Protein AF-M2SDD2-F1 (afdb_monomer)

Mean predicted aligned error: 7.23 Å

pLDDT: mean 82.19, std 11.72, range [48.84, 96.56]

Nearest PDB structures (foldseek):
  5mq6-assembly1_A  TM=9.036E-01  e=8.868E-09  Thermothelomyces thermophilus
  3glx-assembly1_A-2  TM=2.605E-01  e=5.715E+00  Corynebacterium diphtheriae

Solvent-accessible surface area (backbone atoms only — not comparable to full-atom values): 11828 Å² total; per-residue (Å²): 138,86,84,84,46,86,93,67,53,72,78,48,75,58,99,49,32,43,29,42,90,93,40,80,43,81,50,95,73,87,83,87,85,84,79,76,93,69,70,72,58,57,79,60,32,77,42,61,81,70,73,45,91,51,65,29,60,96,70,45,37,52,53,70,47,45,72,48,58,72,56,40,43,50,40,33,58,62,29,64,65,49,71,49,89,48,82,31,52,44,55,54,62,95,56,57,67,63,52,52,51,54,51,52,51,49,54,49,50,53,50,55,60,53,52,74,74,45,97,47,76,89,72,62,73,52,60,38,51,64,67,62,27,48,53,50,29,52,58,36,43,77,30,28,69,67,58,56,64,50,66,77,51,74,76,32,75,91,27,56,63,43,55,61,61,71,52,75,53,93,47,65,64,62,37,49,49,57,38,40,27,38,47,2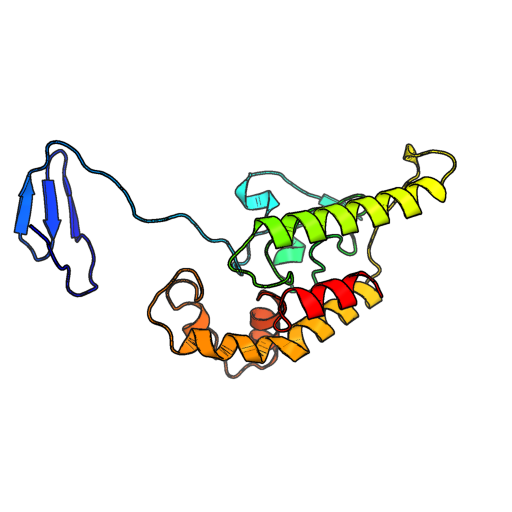2,51,62,30,53,72,50,43,57,50,65,78,71,110

Sequence (197 aa):
MLVDTDDKGIERCTSRRVVAKAVEYELNVLILATGFLVVMGENVAPAELFSIPVAGRSGRHLKDKYRYPAWHRYATNGLPKLLYPGLGDGPGSLNLTVVFDLESRHITNVLKETVGRVSDPTQLVIERTKEAENAWVEQVESRTVWYSVLLACTLTYFNHEGAALVHVSSDLEKRRQAMRRILHGGGIAVYDRAIRE

Structure (mmCIF, N/CA/C/O backbone):
data_AF-M2SDD2-F1
#
_entry.id   AF-M2SDD2-F1
#
loop_
_atom_site.group_PDB
_atom_site.id
_atom_site.type_symbol
_atom_site.label_atom_id
_atom_site.label_alt_id
_atom_site.label_comp_id
_atom_site.label_asym_id
_atom_site.label_entity_id
_atom_site.label_seq_id
_atom_site.pdbx_PDB_ins_code
_atom_site.Cartn_x
_atom_site.Cartn_y
_atom_site.Cartn_z
_atom_site.occupancy
_atom_site.B_iso_or_equiv
_atom_site.auth_seq_id
_atom_site.auth_comp_id
_atom_site.auth_asym_id
_atom_site.auth_atom_id
_atom_site.pdbx_PDB_model_num
ATOM 1 N N . MET A 1 1 ? 11.220 -11.061 -31.335 1.00 82.94 1 MET A N 1
ATOM 2 C CA . MET A 1 1 ? 12.393 -10.190 -31.113 1.00 82.94 1 MET A CA 1
ATOM 3 C C . MET A 1 1 ? 12.279 -9.617 -29.714 1.00 82.94 1 MET A C 1
ATOM 5 O O . MET A 1 1 ? 11.198 -9.151 -29.380 1.00 82.94 1 MET A O 1
ATOM 9 N N . LEU A 1 2 ? 13.337 -9.697 -28.910 1.00 93.69 2 LEU A N 1
ATOM 10 C CA . LEU A 1 2 ? 13.433 -9.030 -27.610 1.00 93.69 2 LEU A CA 1
ATOM 11 C C . LEU A 1 2 ? 14.386 -7.842 -27.769 1.00 93.69 2 LEU A C 1
ATOM 13 O O . LEU A 1 2 ? 15.439 -8.003 -28.384 1.00 93.69 2 LEU A O 1
ATOM 17 N N . VAL A 1 3 ? 14.009 -6.678 -27.245 1.00 94.00 3 VAL A N 1
ATOM 18 C CA . VAL A 1 3 ? 14.861 -5.483 -27.215 1.00 94.00 3 VAL A CA 1
ATOM 19 C C . VAL A 1 3 ? 15.208 -5.212 -25.757 1.00 94.00 3 VAL A C 1
ATOM 21 O O . VAL A 1 3 ? 14.357 -4.754 -25.001 1.00 94.00 3 VAL A O 1
ATOM 24 N N . ASP A 1 4 ? 16.435 -5.541 -25.367 1.00 94.81 4 ASP A N 1
ATOM 25 C CA . ASP A 1 4 ? 16.985 -5.169 -24.063 1.00 94.81 4 ASP A CA 1
ATOM 26 C C . ASP A 1 4 ? 17.369 -3.679 -24.071 1.00 94.81 4 ASP A C 1
ATOM 28 O O . ASP A 1 4 ? 17.946 -3.190 -25.047 1.00 94.81 4 ASP A O 1
ATOM 32 N N . THR A 1 5 ? 17.022 -2.954 -23.007 1.00 94.88 5 THR A N 1
ATOM 33 C CA . THR A 1 5 ? 17.267 -1.512 -22.852 1.00 94.88 5 THR A CA 1
ATOM 34 C C . THR A 1 5 ? 18.445 -1.183 -21.930 1.00 94.88 5 THR A C 1
ATOM 36 O O . THR A 1 5 ? 18.629 -0.012 -21.606 1.00 94.88 5 THR A O 1
ATOM 39 N N . ASP A 1 6 ? 19.223 -2.178 -21.489 1.00 92.12 6 ASP A N 1
ATOM 40 C CA . ASP A 1 6 ? 20.351 -2.017 -20.554 1.00 92.12 6 ASP A CA 1
ATOM 41 C C . ASP A 1 6 ? 19.940 -1.214 -19.294 1.00 92.12 6 ASP A C 1
ATOM 43 O O . ASP A 1 6 ? 20.603 -0.247 -18.915 1.00 92.12 6 ASP A O 1
ATOM 47 N N . ASP A 1 7 ? 18.777 -1.542 -18.714 1.00 87.25 7 ASP A N 1
ATOM 48 C CA . ASP A 1 7 ? 18.151 -0.872 -17.555 1.00 87.25 7 ASP A CA 1
ATOM 49 C C . ASP A 1 7 ? 17.775 0.618 -17.732 1.00 87.25 7 ASP A C 1
ATOM 51 O O . ASP A 1 7 ? 17.310 1.261 -16.790 1.00 87.25 7 ASP A O 1
ATOM 55 N N . LYS A 1 8 ? 17.919 1.194 -18.934 1.00 91.06 8 LYS A N 1
ATOM 56 C CA . LYS A 1 8 ? 17.592 2.612 -19.203 1.00 91.06 8 LYS A CA 1
ATOM 57 C C . LYS A 1 8 ? 16.143 2.856 -19.620 1.00 91.06 8 LYS A C 1
ATOM 59 O O . LYS A 1 8 ? 15.695 4.001 -19.616 1.00 91.06 8 LYS A O 1
ATOM 64 N N . GLY A 1 9 ? 15.420 1.802 -19.991 1.00 93.00 9 GLY A N 1
ATOM 65 C CA . GLY A 1 9 ? 14.062 1.896 -20.516 1.00 93.00 9 GLY A CA 1
ATOM 66 C C . GLY A 1 9 ? 13.981 2.536 -21.908 1.00 93.00 9 GLY A C 1
ATOM 67 O O . GLY A 1 9 ? 14.957 2.614 -22.655 1.00 93.00 9 GLY A O 1
ATOM 68 N N . ILE A 1 10 ? 12.770 2.958 -22.276 1.00 95.31 10 ILE A N 1
ATOM 69 C CA . ILE A 1 10 ? 12.473 3.624 -23.551 1.00 95.31 10 ILE A CA 1
ATOM 70 C C . ILE A 1 10 ? 12.900 5.095 -23.477 1.00 95.31 10 ILE A C 1
ATOM 72 O O . ILE A 1 10 ? 12.556 5.792 -22.529 1.00 95.31 10 ILE A O 1
ATOM 76 N N . GLU A 1 11 ? 13.578 5.592 -24.514 1.00 95.69 11 GLU A N 1
ATOM 77 C CA . GLU A 1 11 ? 14.034 6.988 -24.582 1.00 95.69 11 GLU A CA 1
ATOM 78 C C . GLU A 1 11 ? 12.895 7.948 -24.940 1.00 95.69 11 GLU A C 1
ATOM 80 O O . GLU A 1 11 ? 12.758 9.022 -24.357 1.00 95.69 11 GLU A O 1
ATOM 85 N N . ARG A 1 12 ? 12.090 7.581 -25.945 1.00 95.00 12 ARG A N 1
ATOM 86 C CA . ARG A 1 12 ? 10.915 8.346 -26.378 1.00 95.00 12 ARG A CA 1
ATOM 87 C C . ARG A 1 12 ? 9.951 7.490 -27.185 1.00 95.00 12 ARG A C 1
ATOM 89 O O . ARG A 1 12 ? 10.344 6.527 -27.846 1.00 95.00 12 ARG A O 1
ATOM 96 N N . CYS A 1 13 ? 8.704 7.939 -27.215 1.00 95.12 13 CYS A N 1
ATOM 97 C CA . CYS A 1 13 ? 7.695 7.471 -28.152 1.00 95.12 13 CYS A CA 1
ATOM 98 C C . CYS A 1 13 ? 7.369 8.592 -29.142 1.00 95.12 13 CYS A C 1
ATOM 100 O O . CYS A 1 13 ? 7.306 9.767 -28.784 1.00 95.12 13 CYS A O 1
ATOM 102 N N . THR A 1 14 ? 7.146 8.220 -30.393 1.00 90.25 14 THR A N 1
ATOM 103 C CA . THR A 1 14 ? 6.582 9.082 -31.436 1.00 90.25 14 THR A CA 1
ATOM 104 C C . THR A 1 14 ? 5.219 8.528 -31.850 1.00 90.25 14 THR A C 1
ATOM 106 O O . THR A 1 14 ? 4.774 7.506 -31.330 1.00 90.25 14 THR A O 1
ATOM 109 N N . SER A 1 15 ? 4.551 9.165 -32.812 1.00 91.12 15 SER A N 1
ATOM 110 C CA . SER A 1 15 ? 3.214 8.753 -33.258 1.00 91.12 15 SER A CA 1
ATOM 111 C C . SER A 1 15 ? 3.127 7.308 -33.768 1.00 91.12 15 SER A C 1
ATOM 113 O O . SER A 1 15 ? 2.044 6.731 -33.739 1.00 91.12 15 SER A O 1
ATOM 115 N N . ARG A 1 16 ? 4.234 6.722 -34.247 1.00 93.38 16 ARG A N 1
ATOM 116 C CA . ARG A 1 16 ? 4.273 5.342 -34.774 1.00 93.38 16 ARG A CA 1
ATOM 117 C C . ARG A 1 16 ? 5.491 4.532 -34.343 1.00 93.38 16 ARG A C 1
ATOM 119 O O . ARG A 1 16 ? 5.659 3.405 -34.801 1.00 93.38 16 ARG A O 1
ATOM 126 N N . ARG A 1 17 ? 6.377 5.104 -33.523 1.00 95.56 17 ARG A N 1
ATOM 127 C CA . ARG A 1 17 ? 7.663 4.476 -33.195 1.00 95.56 17 ARG A CA 1
ATOM 128 C C . ARG A 1 17 ? 8.010 4.586 -31.729 1.00 95.56 17 ARG A C 1
ATOM 130 O O . ARG A 1 17 ? 7.703 5.591 -31.094 1.00 95.56 17 ARG A O 1
ATOM 137 N N . VAL A 1 18 ? 8.727 3.588 -31.244 1.00 96.38 18 VAL A N 1
ATOM 138 C CA . VAL A 1 18 ? 9.416 3.599 -29.955 1.00 96.38 18 VAL A CA 1
ATOM 139 C C . VAL A 1 18 ? 10.912 3.676 -30.226 1.00 96.38 18 VAL A C 1
ATOM 141 O O . VAL A 1 18 ? 11.399 3.013 -31.140 1.00 96.38 18 VAL A O 1
ATOM 144 N N . VAL A 1 19 ? 11.635 4.490 -29.459 1.00 95.50 19 VAL A N 1
ATOM 145 C CA . VAL A 1 19 ? 13.092 4.609 -29.573 1.00 95.50 19 VAL A CA 1
ATOM 146 C C . VAL A 1 19 ? 13.749 4.035 -28.330 1.00 95.50 19 VAL A C 1
ATOM 148 O O . VAL A 1 19 ? 13.455 4.461 -27.213 1.00 95.50 19 VAL A O 1
ATOM 151 N N . ALA A 1 20 ? 14.635 3.068 -28.539 1.00 95.19 20 ALA A N 1
ATOM 152 C CA . ALA A 1 20 ? 15.430 2.448 -27.489 1.00 95.19 20 ALA A CA 1
ATOM 153 C C . ALA A 1 20 ? 16.838 2.172 -28.018 1.00 95.19 20 ALA A C 1
ATOM 155 O O . ALA A 1 20 ? 16.992 1.640 -29.120 1.00 95.19 20 ALA A O 1
ATOM 156 N N . LYS A 1 21 ? 17.861 2.540 -27.241 1.00 93.81 21 LYS A N 1
ATOM 157 C CA . LYS A 1 21 ? 19.280 2.433 -27.624 1.00 93.81 21 LYS A CA 1
ATOM 158 C C . LYS A 1 21 ? 19.570 3.136 -28.955 1.00 93.81 21 LYS A C 1
ATOM 160 O O . LYS A 1 21 ? 20.265 2.592 -29.808 1.00 93.81 21 LYS A O 1
ATOM 165 N N . ALA A 1 22 ? 18.992 4.323 -29.144 1.00 92.56 22 ALA A N 1
ATOM 166 C CA . ALA A 1 22 ? 19.030 5.103 -30.382 1.00 92.56 22 ALA A CA 1
ATOM 167 C C . ALA A 1 22 ? 18.498 4.388 -31.650 1.00 92.56 22 ALA A C 1
ATOM 169 O O . ALA A 1 22 ? 18.684 4.897 -32.756 1.00 92.56 22 ALA A O 1
ATOM 170 N N . VAL A 1 23 ? 17.811 3.245 -31.517 1.00 94.06 23 VAL A N 1
ATOM 171 C CA . VAL A 1 23 ? 17.165 2.523 -32.625 1.00 94.06 23 VAL A CA 1
ATOM 172 C C . VAL A 1 23 ? 15.667 2.803 -32.618 1.00 94.06 23 VAL A C 1
ATOM 174 O O . VAL A 1 23 ? 15.020 2.727 -31.572 1.00 94.06 23 VAL A O 1
ATOM 177 N N . GLU A 1 24 ? 15.108 3.118 -33.788 1.00 95.75 24 GLU A N 1
ATOM 178 C CA . GLU A 1 24 ? 13.671 3.336 -33.951 1.00 95.75 24 GLU A CA 1
ATOM 179 C C . GLU A 1 24 ? 12.954 2.042 -34.355 1.00 95.75 24 GLU A C 1
ATOM 181 O O . GLU A 1 24 ? 13.284 1.416 -35.362 1.00 95.75 24 GLU A O 1
ATOM 186 N N . TYR A 1 25 ? 11.929 1.676 -33.592 1.00 96.00 25 TYR A N 1
ATOM 187 C CA . TYR A 1 25 ? 11.074 0.522 -33.847 1.00 96.00 25 TYR A CA 1
ATOM 188 C C . TYR A 1 25 ? 9.689 1.008 -34.255 1.00 96.00 25 TYR A C 1
ATOM 190 O O . TYR A 1 25 ? 8.991 1.628 -33.453 1.00 96.00 25 TYR A O 1
ATOM 198 N N . GLU A 1 26 ? 9.287 0.744 -35.497 1.00 96.56 26 GLU A N 1
ATOM 199 C CA . GLU A 1 26 ? 7.940 1.053 -35.976 1.00 96.56 26 GLU A CA 1
ATOM 200 C C . GLU A 1 26 ? 6.940 -0.000 -35.498 1.00 96.56 26 GLU A C 1
ATOM 202 O O . GLU A 1 26 ? 7.183 -1.201 -35.612 1.00 96.56 26 GLU A O 1
ATOM 207 N N . LEU A 1 27 ? 5.821 0.459 -34.938 1.00 94.44 27 LEU A N 1
ATOM 208 C CA . LEU A 1 27 ? 4.805 -0.390 -34.328 1.00 94.44 27 LEU A CA 1
ATOM 209 C C . LEU A 1 27 ? 3.424 -0.016 -34.864 1.00 94.44 27 LEU A C 1
ATOM 211 O O . LEU A 1 27 ? 3.081 1.161 -34.977 1.00 94.44 27 LEU A O 1
ATOM 215 N N . ASN A 1 28 ? 2.593 -1.024 -35.129 1.00 95.44 28 ASN A N 1
ATOM 216 C CA . ASN A 1 28 ? 1.170 -0.807 -35.404 1.00 95.44 28 ASN A CA 1
ATOM 217 C C . ASN A 1 28 ? 0.334 -0.753 -34.119 1.00 95.44 28 ASN A C 1
ATOM 219 O O . ASN A 1 28 ? -0.720 -0.124 -34.102 1.00 95.44 28 ASN A O 1
ATOM 223 N N . VAL A 1 29 ? 0.800 -1.412 -33.055 1.00 94.50 29 VAL A N 1
ATOM 224 C CA . VAL A 1 29 ? 0.138 -1.481 -31.749 1.00 94.50 29 VAL A CA 1
ATOM 225 C C . VAL A 1 29 ? 1.199 -1.375 -30.659 1.00 94.50 29 VAL A C 1
ATOM 227 O O . VAL A 1 29 ? 2.223 -2.053 -30.726 1.00 94.50 29 VAL A O 1
ATOM 230 N N . LEU A 1 30 ? 0.937 -0.548 -29.647 1.00 93.31 30 LEU A N 1
ATOM 231 C CA . LEU A 1 30 ? 1.747 -0.444 -28.436 1.00 93.31 30 LEU A CA 1
ATOM 232 C C . LEU A 1 30 ? 0.915 -0.908 -27.239 1.00 93.31 30 LEU A C 1
ATOM 234 O O . LEU A 1 30 ? -0.142 -0.344 -26.962 1.00 93.31 30 LEU A O 1
ATOM 238 N N . ILE A 1 31 ? 1.401 -1.925 -26.529 1.00 94.81 31 ILE A N 1
ATOM 239 C CA . ILE A 1 31 ? 0.797 -2.411 -25.286 1.00 94.81 31 ILE A CA 1
ATOM 240 C C . ILE A 1 31 ? 1.648 -1.902 -24.124 1.00 94.81 31 ILE A C 1
ATOM 242 O O . ILE A 1 31 ? 2.833 -2.218 -24.036 1.00 94.81 31 ILE A O 1
ATOM 246 N N . LEU A 1 32 ? 1.042 -1.120 -23.230 1.00 94.31 32 LEU A N 1
ATOM 247 C CA . LEU A 1 32 ? 1.701 -0.624 -22.025 1.00 94.31 32 LEU A CA 1
ATOM 248 C C . LEU A 1 32 ? 1.472 -1.606 -20.874 1.00 94.31 32 LEU A C 1
ATOM 250 O O . LEU A 1 32 ? 0.419 -1.611 -20.245 1.00 94.31 32 LEU A O 1
ATOM 254 N N . ALA A 1 33 ? 2.478 -2.436 -20.608 1.00 95.00 33 ALA A N 1
ATOM 255 C CA . ALA A 1 33 ? 2.521 -3.349 -19.465 1.00 95.00 33 ALA A CA 1
ATOM 256 C C . ALA A 1 33 ? 3.464 -2.819 -18.365 1.00 95.00 33 ALA A C 1
ATOM 258 O O . ALA A 1 33 ? 4.234 -3.569 -17.776 1.00 95.00 33 ALA A O 1
ATOM 259 N N . THR A 1 34 ? 3.434 -1.505 -18.116 1.00 90.75 34 THR A N 1
ATOM 260 C CA . THR A 1 34 ? 4.391 -0.771 -17.262 1.00 90.75 34 THR A CA 1
ATOM 261 C C . THR A 1 34 ? 3.995 -0.713 -15.781 1.00 90.75 34 THR A C 1
ATOM 263 O O . THR A 1 34 ? 4.534 0.095 -15.031 1.00 90.75 34 THR A O 1
ATOM 266 N N . GLY A 1 35 ? 3.045 -1.544 -15.348 1.00 90.38 35 GLY A N 1
ATOM 267 C CA . GLY A 1 35 ? 2.587 -1.599 -13.958 1.00 90.38 35 GLY A CA 1
ATOM 268 C C . GLY A 1 35 ? 1.610 -0.485 -13.564 1.00 90.38 35 GLY A C 1
ATOM 269 O O . GLY A 1 35 ? 0.919 0.089 -14.406 1.00 90.38 35 GLY A O 1
ATOM 270 N N . PHE A 1 36 ? 1.532 -0.223 -12.257 1.00 85.44 36 PHE A N 1
ATOM 271 C CA . PHE A 1 36 ? 0.605 0.718 -11.623 1.00 85.44 36 PHE A CA 1
ATOM 272 C C . PHE A 1 36 ? 1.333 1.543 -10.562 1.00 85.44 36 PHE A C 1
ATOM 274 O O . PHE A 1 36 ? 2.376 1.131 -10.056 1.00 85.44 36 PHE A O 1
ATOM 281 N N . LEU A 1 37 ? 0.744 2.672 -10.168 1.00 78.38 37 LEU A N 1
ATOM 282 C CA . LEU A 1 37 ? 1.201 3.406 -8.994 1.00 78.38 37 LEU A CA 1
ATOM 283 C C . LEU A 1 37 ? 0.951 2.569 -7.729 1.00 78.38 37 LEU A C 1
ATOM 285 O O . LEU A 1 37 ? -0.190 2.215 -7.429 1.00 78.38 37 LEU A O 1
ATOM 289 N N . VAL A 1 38 ? 2.014 2.282 -6.977 1.00 70.69 38 VAL A N 1
ATOM 290 C CA . VAL A 1 38 ? 1.942 1.561 -5.702 1.00 70.69 38 VAL A CA 1
ATOM 291 C C . VAL A 1 38 ? 2.210 2.536 -4.563 1.00 70.69 38 VAL A C 1
ATOM 293 O O . VAL A 1 38 ? 3.330 2.982 -4.351 1.00 70.69 38 VAL A O 1
ATOM 296 N N . VAL A 1 39 ? 1.171 2.841 -3.791 1.00 62.31 39 VAL A N 1
ATOM 297 C CA . VAL A 1 39 ? 1.191 3.893 -2.755 1.00 62.31 39 VAL A CA 1
ATOM 298 C C . VAL A 1 39 ? 1.590 3.332 -1.382 1.00 62.31 39 VAL A C 1
ATOM 300 O O . VAL A 1 39 ? 1.187 3.825 -0.329 1.00 62.31 39 VAL A O 1
ATOM 303 N N . MET A 1 40 ? 2.359 2.243 -1.360 1.00 57.97 40 MET A N 1
ATOM 304 C CA . MET A 1 40 ? 2.739 1.562 -0.121 1.00 57.97 40 MET A CA 1
ATOM 305 C C . MET A 1 40 ? 3.866 2.295 0.602 1.00 57.97 40 MET A C 1
ATOM 307 O O . MET A 1 40 ? 4.986 1.832 0.561 1.00 57.97 40 MET A O 1
ATOM 311 N N . GLY A 1 41 ? 3.592 3.415 1.271 1.00 52.56 41 GLY A N 1
ATOM 312 C CA . GLY A 1 41 ? 4.584 4.112 2.107 1.00 52.56 41 GLY A CA 1
ATOM 313 C C . GLY A 1 41 ? 4.930 5.541 1.683 1.00 52.56 41 GLY A C 1
ATOM 314 O O . GLY A 1 41 ? 5.714 6.220 2.356 1.00 52.56 41 GLY A O 1
ATOM 315 N N . GLU A 1 42 ? 4.289 6.043 0.629 1.00 54.44 42 GLU A N 1
ATOM 316 C CA . GLU A 1 42 ? 4.325 7.463 0.277 1.00 54.44 42 GLU A CA 1
ATOM 317 C C . GLU A 1 42 ? 3.506 8.311 1.272 1.00 54.44 42 GLU A C 1
ATOM 319 O O . GLU A 1 42 ? 2.617 7.811 1.962 1.00 54.44 42 GLU A O 1
ATOM 324 N N . ASN A 1 43 ? 3.798 9.616 1.359 1.00 58.06 43 ASN A N 1
ATOM 325 C CA . ASN A 1 43 ? 3.090 10.594 2.210 1.00 58.06 43 ASN A CA 1
ATOM 326 C C . ASN A 1 43 ? 1.671 10.919 1.697 1.00 58.06 43 ASN A C 1
ATOM 328 O O . ASN A 1 43 ? 1.279 12.085 1.678 1.00 58.06 43 ASN A O 1
ATOM 332 N N . VAL A 1 44 ? 0.925 9.924 1.229 1.00 62.78 44 VAL A N 1
ATOM 333 C CA . VAL A 1 44 ? -0.373 10.126 0.589 1.00 62.78 44 VAL A CA 1
ATOM 334 C C . VAL A 1 44 ? -1.413 9.328 1.356 1.00 62.78 44 VAL A C 1
ATOM 336 O O . VAL A 1 44 ? -1.343 8.100 1.431 1.00 62.78 44 VAL A O 1
ATOM 339 N N . ALA A 1 45 ? -2.386 10.023 1.948 1.00 69.06 45 ALA A N 1
ATOM 340 C CA . ALA A 1 45 ? -3.529 9.340 2.533 1.00 69.06 45 ALA A CA 1
ATOM 341 C C . ALA A 1 45 ? -4.310 8.616 1.422 1.00 69.06 45 ALA A C 1
ATOM 343 O O . ALA A 1 45 ? -4.510 9.206 0.360 1.00 69.06 45 ALA A O 1
ATOM 344 N N . PRO A 1 46 ? -4.850 7.401 1.649 1.00 68.44 46 PRO A N 1
ATOM 345 C CA . PRO A 1 46 ? -5.647 6.690 0.647 1.00 68.44 46 PRO A CA 1
ATOM 346 C C . PRO A 1 46 ? -6.760 7.551 0.037 1.00 68.44 46 PRO A C 1
ATOM 348 O O . PRO A 1 46 ? -7.045 7.456 -1.150 1.00 68.44 46 PRO A O 1
ATOM 351 N N . ALA A 1 47 ? -7.352 8.444 0.833 1.00 72.44 47 ALA A N 1
ATOM 352 C CA . ALA A 1 47 ? -8.398 9.351 0.382 1.00 72.44 47 ALA A CA 1
ATOM 353 C C . ALA A 1 47 ? -7.911 10.406 -0.637 1.00 72.44 47 ALA A C 1
ATOM 355 O O . ALA A 1 47 ? -8.674 10.801 -1.515 1.00 72.44 47 ALA A O 1
ATOM 356 N N . GLU A 1 48 ? -6.643 10.826 -0.579 1.00 73.19 48 GLU A N 1
ATOM 357 C CA . GLU A 1 48 ? -6.062 11.774 -1.543 1.00 73.19 48 GLU A CA 1
ATOM 358 C C . GLU A 1 48 ? -5.929 11.168 -2.941 1.00 73.19 48 GLU A C 1
ATOM 360 O O . GLU A 1 48 ? -6.159 11.870 -3.923 1.00 73.19 48 GLU A O 1
ATOM 365 N N . LEU A 1 49 ? -5.661 9.861 -3.041 1.00 71.38 49 LEU A N 1
ATOM 366 C CA . L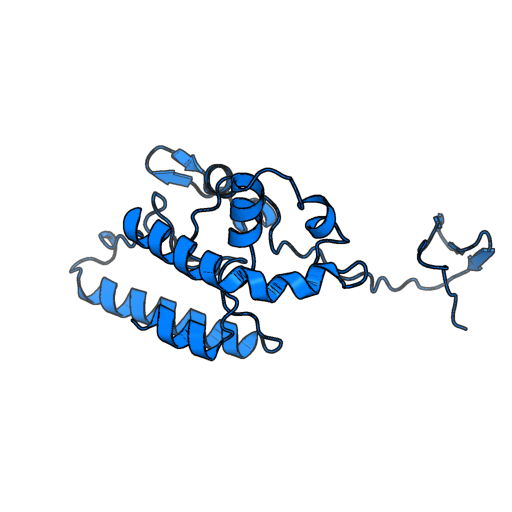EU A 1 49 ? -5.598 9.149 -4.325 1.00 71.38 49 LEU A CA 1
ATOM 367 C C . LEU A 1 49 ? -6.911 9.226 -5.104 1.00 71.38 49 LEU A C 1
ATOM 369 O O . LEU A 1 49 ? -6.915 9.213 -6.331 1.00 71.38 49 LEU A O 1
ATOM 373 N N . PHE A 1 50 ? -8.023 9.329 -4.380 1.00 75.50 50 PHE A N 1
ATOM 374 C CA . PHE A 1 50 ? -9.365 9.387 -4.948 1.00 75.50 50 PHE A CA 1
ATOM 375 C C . PHE A 1 50 ? -9.969 10.792 -4.895 1.00 75.50 50 PHE A C 1
ATOM 377 O O . PHE A 1 50 ? -11.147 10.957 -5.198 1.00 75.50 50 PHE A O 1
ATOM 384 N N . SER A 1 51 ? -9.186 11.811 -4.515 1.00 80.25 51 SER A N 1
ATOM 385 C CA . SER A 1 51 ? -9.679 13.183 -4.318 1.00 80.25 51 SER A CA 1
ATOM 386 C C . SER A 1 51 ? -10.862 13.271 -3.339 1.00 80.25 51 SER A C 1
ATOM 388 O O . SER A 1 51 ? -11.747 14.110 -3.489 1.00 80.25 51 SER A O 1
ATOM 390 N N . ILE A 1 52 ? -10.878 12.408 -2.318 1.00 84.19 52 ILE A N 1
ATOM 391 C CA . ILE A 1 52 ? -11.906 12.372 -1.275 1.00 84.19 52 ILE A CA 1
ATOM 392 C C . ILE A 1 52 ? -11.372 13.125 -0.047 1.00 84.19 52 ILE A C 1
ATOM 394 O O . ILE A 1 52 ? -10.489 12.624 0.653 1.00 84.19 52 ILE A O 1
ATOM 398 N N . PRO A 1 53 ? -11.874 14.330 0.269 1.00 82.94 53 PRO A N 1
ATOM 399 C CA . PRO A 1 53 ? -11.459 15.029 1.475 1.00 82.94 53 PRO A CA 1
ATOM 400 C C . PRO A 1 53 ? -12.041 14.328 2.706 1.00 82.94 53 PRO A C 1
ATOM 402 O O . PRO A 1 53 ? -13.252 14.274 2.897 1.00 82.94 53 PRO A O 1
ATOM 405 N N . VAL A 1 54 ? -11.166 13.828 3.577 1.00 86.12 54 VAL A N 1
ATOM 406 C CA . VAL A 1 54 ? -11.555 13.255 4.870 1.00 86.12 54 VAL A CA 1
ATOM 407 C C . VAL A 1 54 ? -11.099 14.196 5.977 1.00 86.12 54 VAL A C 1
ATOM 409 O O . VAL A 1 54 ? -9.910 14.509 6.080 1.00 86.12 54 VAL A O 1
ATOM 412 N N . ALA A 1 55 ? -12.045 14.659 6.791 1.00 88.94 55 ALA A N 1
ATOM 413 C CA . ALA A 1 55 ? -11.808 15.533 7.933 1.00 88.94 55 ALA A CA 1
ATOM 414 C C . ALA A 1 55 ? -12.351 14.890 9.212 1.00 88.94 55 ALA A C 1
ATOM 416 O O . ALA A 1 55 ? -13.441 14.323 9.223 1.00 88.94 55 ALA A O 1
ATOM 417 N N . GLY A 1 56 ? -11.562 14.968 10.278 1.00 88.81 56 GLY A N 1
ATOM 418 C CA . GLY A 1 56 ? -11.919 14.502 11.609 1.00 88.81 56 GLY A CA 1
ATOM 419 C C . GLY A 1 56 ? -12.343 15.639 12.535 1.00 88.81 56 GLY A C 1
ATOM 420 O O . GLY A 1 56 ? -12.836 16.688 12.112 1.00 88.81 56 GLY A O 1
ATOM 421 N N . ARG A 1 57 ? -12.115 15.443 13.837 1.00 89.31 57 ARG A N 1
ATOM 422 C CA . ARG A 1 57 ? -12.389 16.446 14.873 1.00 89.31 57 ARG A CA 1
ATOM 423 C C . ARG A 1 57 ? -11.622 17.741 14.602 1.00 89.31 57 ARG A C 1
ATOM 425 O O . ARG A 1 57 ? -10.472 17.725 14.159 1.00 89.31 57 ARG A O 1
ATOM 432 N N . SER A 1 58 ? -12.275 18.865 14.895 1.00 88.25 58 SER A N 1
ATOM 433 C CA . SER A 1 58 ? -11.708 20.214 14.757 1.00 88.25 58 SER A CA 1
ATOM 434 C C . SER A 1 58 ? -11.199 20.542 13.344 1.00 88.25 58 SER A C 1
ATOM 436 O O . SER A 1 58 ? -10.284 21.345 13.197 1.00 88.25 58 SER A O 1
ATOM 438 N N . GLY A 1 59 ? -11.752 19.898 12.307 1.00 85.12 59 GLY A N 1
ATOM 439 C CA . GLY A 1 59 ? -11.386 20.147 10.909 1.00 85.12 59 GLY A CA 1
ATOM 440 C C . GLY A 1 59 ? -10.020 19.594 10.494 1.00 85.12 59 GLY A C 1
ATOM 441 O O . GLY A 1 59 ? -9.545 19.904 9.406 1.00 85.12 59 GLY A O 1
ATOM 442 N N . ARG A 1 60 ? -9.369 18.772 11.328 1.00 85.94 60 ARG A N 1
ATOM 443 C CA . ARG A 1 60 ? -8.077 18.166 10.981 1.00 85.94 60 ARG A CA 1
ATOM 444 C C . ARG A 1 60 ? -8.265 17.154 9.854 1.00 85.94 60 ARG A C 1
ATOM 446 O O . ARG A 1 60 ? -9.023 16.197 10.018 1.00 85.94 60 ARG A O 1
ATOM 453 N N . HIS A 1 61 ? -7.558 17.322 8.739 1.00 84.62 61 HIS A N 1
ATOM 454 C CA . HIS A 1 61 ? -7.667 16.378 7.635 1.00 84.62 61 HIS A CA 1
ATOM 455 C C . HIS A 1 61 ? -6.829 15.119 7.855 1.00 84.62 61 HIS A C 1
ATOM 457 O O . HIS A 1 61 ? -5.750 15.149 8.451 1.00 84.62 61 HIS A O 1
ATOM 463 N N . LEU A 1 62 ? -7.315 14.009 7.294 1.00 81.44 62 LEU A N 1
ATOM 464 C CA . LEU A 1 62 ? -6.608 12.730 7.270 1.00 81.44 62 LEU A CA 1
ATOM 465 C C . LEU A 1 62 ? -5.205 12.886 6.656 1.00 81.44 62 LEU A C 1
ATOM 467 O O . LEU A 1 62 ? -4.238 12.401 7.233 1.00 81.44 62 LEU A O 1
ATOM 471 N N . LYS A 1 63 ? -5.082 13.646 5.557 1.00 78.38 63 LYS A N 1
ATOM 472 C CA . LYS A 1 63 ? -3.808 13.945 4.875 1.00 78.38 63 LYS A CA 1
ATOM 473 C C . LYS A 1 63 ? -2.758 14.602 5.772 1.00 78.38 63 LYS A C 1
ATOM 475 O O . LYS A 1 63 ? -1.579 14.263 5.721 1.00 78.38 63 LYS A O 1
ATOM 480 N N . ASP A 1 64 ? -3.192 15.528 6.626 1.00 79.38 64 ASP A N 1
ATOM 481 C CA . ASP A 1 64 ? -2.286 16.292 7.487 1.00 79.38 64 ASP A CA 1
ATOM 482 C C . ASP A 1 64 ? -1.752 15.396 8.588 1.00 79.38 64 ASP A C 1
ATOM 484 O O . ASP A 1 64 ? -0.585 15.480 8.971 1.00 79.38 64 ASP A O 1
ATOM 488 N N . LYS A 1 65 ? -2.615 14.490 9.056 1.00 75.62 65 LYS A N 1
ATOM 489 C CA . LYS A 1 65 ? -2.185 13.437 9.942 1.00 75.62 65 LYS A CA 1
ATOM 490 C C . LYS A 1 65 ? -1.218 12.517 9.182 1.00 75.62 65 LYS A C 1
ATOM 492 O O . LYS A 1 65 ? -0.158 12.311 9.753 1.00 75.62 65 LYS A O 1
ATOM 497 N N . TYR A 1 66 ? -1.485 12.045 7.941 1.00 68.19 66 TYR A N 1
ATOM 498 C CA . TYR A 1 66 ? -0.695 11.030 7.165 1.00 68.19 66 TYR A CA 1
ATOM 499 C C . TYR A 1 66 ? 0.790 11.347 6.989 1.00 68.19 66 TYR A C 1
ATOM 501 O O . TYR A 1 66 ? 1.612 10.449 6.814 1.00 68.19 66 TYR A O 1
ATOM 509 N N . ARG A 1 67 ? 1.159 12.617 7.144 1.00 59.81 67 ARG A N 1
ATOM 510 C CA . ARG A 1 67 ? 2.556 13.057 7.223 1.00 59.81 67 ARG A CA 1
ATOM 511 C C . ARG A 1 67 ? 3.286 12.558 8.479 1.00 59.81 67 ARG A C 1
ATOM 513 O O . ARG A 1 67 ? 4.507 12.432 8.460 1.00 59.81 67 ARG A O 1
ATOM 520 N N . TYR A 1 68 ? 2.554 12.238 9.543 1.00 50.81 68 TYR A N 1
ATOM 521 C CA . TYR A 1 68 ? 3.035 11.745 10.831 1.00 50.81 68 TYR A CA 1
ATOM 522 C C . TYR A 1 68 ? 2.619 10.291 11.038 1.00 50.81 68 TYR A C 1
ATOM 524 O O . TYR A 1 68 ? 1.459 9.955 10.851 1.00 50.81 68 TYR A O 1
ATOM 532 N N . PRO A 1 69 ? 3.512 9.401 11.469 1.00 50.94 69 PRO A N 1
ATOM 533 C CA . PRO A 1 69 ? 3.364 7.967 11.221 1.00 50.94 69 PRO A CA 1
ATOM 534 C C . PRO A 1 69 ? 2.607 7.185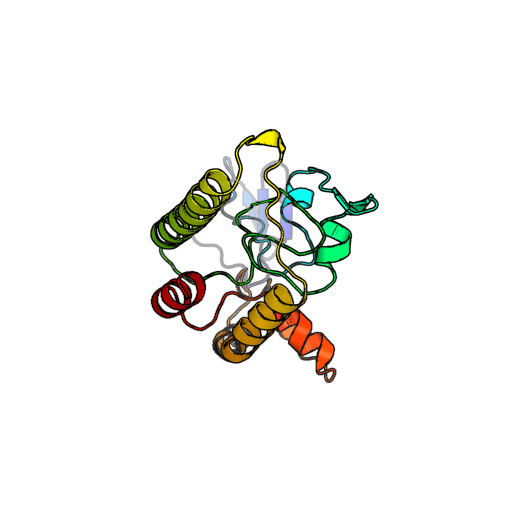 12.311 1.00 50.94 69 PRO A C 1
ATOM 536 O O . PRO A 1 69 ? 2.894 6.015 12.540 1.00 50.94 69 PRO A O 1
ATOM 539 N N . ALA A 1 70 ? 1.662 7.811 13.010 1.00 50.62 70 ALA A N 1
ATOM 540 C CA . ALA A 1 70 ? 0.869 7.111 14.016 1.00 50.62 70 ALA A CA 1
ATOM 541 C C . ALA A 1 70 ? -0.470 6.659 13.419 1.00 50.62 70 ALA A C 1
ATOM 543 O O . ALA A 1 70 ? -1.446 7.412 13.441 1.00 50.62 70 ALA A O 1
ATOM 544 N N . TRP A 1 71 ? -0.492 5.449 12.860 1.00 62.19 71 TRP A N 1
ATOM 545 C CA . TRP A 1 71 ? -1.664 4.870 12.201 1.00 62.19 71 TRP A CA 1
ATOM 546 C C . TRP A 1 71 ? -1.920 3.489 12.734 1.00 62.19 71 TRP A C 1
ATOM 548 O O . TRP A 1 71 ? -0.992 2.734 12.994 1.00 62.19 71 TRP A O 1
ATOM 558 N N . HIS A 1 72 ? -3.197 3.180 12.861 1.00 63.22 72 HIS A N 1
ATOM 559 C CA . HIS A 1 72 ? -3.664 1.816 12.857 1.00 63.22 72 HIS A CA 1
ATOM 560 C C . HIS A 1 72 ? -4.526 1.680 11.607 1.00 63.22 72 HIS A C 1
ATOM 562 O O . HIS A 1 72 ? -5.412 2.511 11.380 1.00 63.22 72 HIS A O 1
ATOM 568 N N . ARG A 1 73 ? -4.267 0.643 10.808 1.00 71.94 73 ARG A N 1
A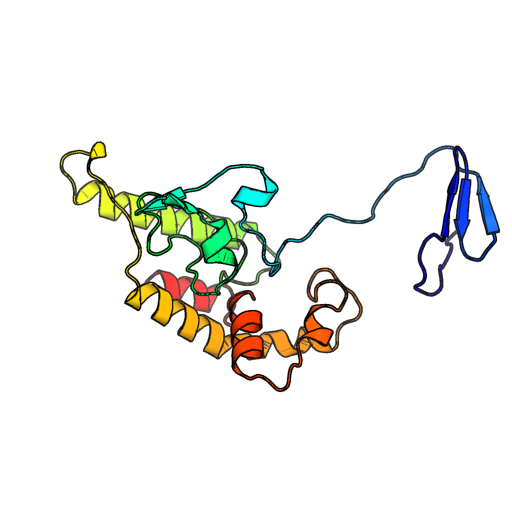TOM 569 C CA . ARG A 1 73 ? -4.879 0.408 9.494 1.00 71.94 73 ARG A CA 1
ATOM 570 C C . ARG A 1 73 ? -6.377 0.682 9.411 1.00 71.94 73 ARG A C 1
ATOM 572 O O . ARG A 1 73 ? -6.813 1.242 8.417 1.00 71.94 73 ARG A O 1
ATOM 579 N N . TYR A 1 74 ? -7.137 0.286 10.436 1.00 80.75 74 TYR A N 1
ATOM 580 C CA . TYR A 1 74 ? -8.605 0.291 10.418 1.00 80.75 74 TYR A CA 1
ATOM 581 C C . TYR A 1 74 ? -9.290 1.503 11.036 1.00 80.75 74 TYR A C 1
ATOM 583 O O . TYR A 1 74 ? -10.424 1.787 10.679 1.00 80.75 74 TYR A O 1
ATOM 591 N N . ALA A 1 75 ? -8.656 2.190 11.981 1.00 84.69 75 ALA A N 1
ATOM 592 C CA . ALA A 1 75 ? -9.252 3.299 12.718 1.00 84.69 75 ALA A CA 1
ATOM 593 C C . ALA A 1 75 ? -8.131 4.152 13.293 1.00 84.69 75 ALA A C 1
ATOM 595 O O . ALA A 1 75 ? -7.096 3.633 13.696 1.00 84.69 75 ALA A O 1
ATOM 596 N N . THR A 1 76 ? -8.328 5.460 13.386 1.00 84.88 76 THR A N 1
ATOM 597 C CA . THR A 1 76 ? -7.250 6.350 13.814 1.00 84.88 76 THR A CA 1
ATOM 598 C C . THR A 1 76 ? -7.774 7.455 14.721 1.00 84.88 76 THR A C 1
ATOM 600 O O . THR A 1 76 ? -8.916 7.901 14.598 1.00 84.88 76 THR A O 1
ATOM 603 N N . ASN A 1 77 ? -6.945 7.882 15.671 1.00 88.44 77 ASN A N 1
ATOM 604 C CA . ASN A 1 77 ? -7.331 8.888 16.651 1.00 88.44 77 ASN A CA 1
ATOM 605 C C . ASN A 1 77 ? -7.653 10.240 15.987 1.00 88.44 77 ASN A C 1
ATOM 607 O O . ASN A 1 77 ? -6.925 10.697 15.101 1.00 88.44 77 ASN A O 1
ATOM 611 N N . GLY A 1 78 ? -8.719 10.905 16.428 1.00 89.06 78 GLY A N 1
ATOM 612 C CA . GLY A 1 78 ? -9.166 12.189 15.896 1.00 89.06 78 GLY A CA 1
ATOM 613 C C . GLY A 1 78 ? -10.063 12.085 14.663 1.00 89.06 78 GLY A C 1
ATOM 614 O O . GLY A 1 78 ? -10.570 13.115 14.227 1.00 89.06 78 GLY A O 1
ATOM 615 N N . LEU A 1 79 ? -10.296 10.886 14.117 1.00 89.19 79 LEU A N 1
ATOM 616 C CA . LEU A 1 79 ? -11.207 10.637 12.993 1.00 89.19 79 LEU A CA 1
ATOM 617 C C . LEU A 1 79 ? -12.309 9.642 13.409 1.00 89.19 79 LEU A C 1
ATOM 619 O O . LEU A 1 79 ? -12.265 8.473 13.024 1.00 89.19 79 LEU A O 1
ATOM 623 N N . PRO A 1 80 ? -13.287 10.076 14.229 1.00 90.06 80 PRO A N 1
ATOM 624 C CA . PRO A 1 80 ? -14.376 9.214 14.679 1.00 90.06 80 PRO A CA 1
ATOM 625 C C . PRO A 1 80 ? -15.237 8.727 13.511 1.00 90.06 80 PRO A C 1
ATOM 627 O O . PRO A 1 80 ? -15.439 9.452 12.539 1.00 90.06 80 PRO A O 1
ATOM 630 N N . LYS A 1 81 ?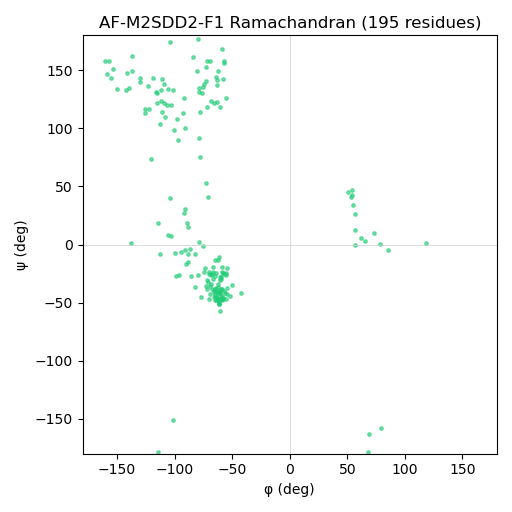 -15.806 7.524 13.653 1.00 88.88 81 LYS A N 1
ATOM 631 C CA . LYS A 1 81 ? -16.705 6.873 12.676 1.00 88.88 81 LYS A CA 1
ATOM 632 C C . LYS A 1 81 ? -16.049 6.510 11.334 1.00 88.88 81 LYS A C 1
ATOM 634 O O . LYS A 1 81 ? -16.730 5.985 10.459 1.00 88.88 81 LYS A O 1
ATOM 639 N N . LEU A 1 82 ? -14.747 6.744 11.172 1.00 87.56 82 LEU A N 1
ATOM 640 C CA . LEU A 1 82 ? -14.000 6.340 9.988 1.00 87.56 82 LEU A CA 1
ATOM 641 C C . LEU A 1 82 ? -13.379 4.958 10.209 1.00 87.56 82 LEU A C 1
ATOM 643 O O . LEU A 1 82 ? -12.452 4.817 11.007 1.00 87.56 82 LEU A O 1
ATOM 647 N N . LEU A 1 83 ? -13.864 3.973 9.452 1.00 86.38 83 LEU A N 1
ATOM 648 C CA . LEU A 1 83 ? -13.227 2.668 9.296 1.00 86.38 83 LEU A CA 1
ATOM 649 C C . LEU A 1 83 ? -12.809 2.481 7.841 1.00 86.38 83 LEU A C 1
ATOM 651 O O . LEU A 1 83 ? -13.606 2.728 6.937 1.00 86.38 83 LEU A O 1
ATOM 655 N N . TYR A 1 84 ? -11.568 2.073 7.602 1.00 79.31 84 TYR A N 1
ATOM 656 C CA . TYR A 1 84 ? -11.038 1.929 6.247 1.00 79.31 84 TYR A CA 1
ATOM 657 C C . TYR A 1 84 ? -9.921 0.884 6.204 1.00 79.31 84 TYR A C 1
ATOM 659 O O . TYR A 1 84 ? -9.239 0.696 7.201 1.00 79.31 84 TYR A O 1
ATOM 667 N N . PRO A 1 85 ? -9.698 0.191 5.080 1.00 74.06 85 PRO A N 1
ATOM 668 C CA . PRO A 1 85 ? -8.513 -0.635 4.908 1.00 74.06 85 PRO A CA 1
ATOM 669 C C . PRO A 1 85 ? -7.329 0.276 4.556 1.00 74.06 85 PRO A C 1
ATOM 671 O O . PRO A 1 85 ? -7.115 0.620 3.393 1.00 74.06 85 PRO A O 1
ATOM 674 N N . GLY A 1 86 ? -6.582 0.738 5.561 1.00 70.12 86 GLY A N 1
ATOM 675 C CA . GLY A 1 86 ? -5.333 1.469 5.334 1.00 70.12 86 GLY A CA 1
ATOM 676 C C . GLY A 1 86 ? -4.339 0.652 4.500 1.00 70.12 86 GLY A C 1
ATOM 677 O O . GLY A 1 86 ? -4.416 -0.567 4.454 1.00 70.12 86 GLY A O 1
ATOM 678 N N . LEU A 1 87 ? -3.397 1.305 3.818 1.00 65.62 87 LEU A N 1
ATOM 679 C CA . LEU A 1 87 ? -2.441 0.615 2.934 1.00 65.62 87 LEU A CA 1
ATOM 680 C C . LEU A 1 87 ? -1.148 0.168 3.645 1.00 65.62 87 LEU A C 1
ATOM 682 O O . LEU A 1 87 ? -0.453 -0.708 3.136 1.00 65.62 87 LEU A O 1
ATOM 686 N N . GLY A 1 88 ? -0.850 0.718 4.828 1.00 71.88 88 GLY A N 1
ATOM 687 C CA . GLY A 1 88 ? 0.320 0.384 5.657 1.00 71.88 88 GLY A CA 1
ATOM 688 C C . GLY A 1 88 ? -0.030 -0.487 6.867 1.00 71.88 88 GLY A C 1
ATOM 689 O O . GLY A 1 88 ? -1.204 -0.788 7.080 1.00 71.88 88 GLY A O 1
ATOM 690 N N . ASP A 1 89 ? 0.994 -0.926 7.609 1.00 75.69 89 ASP A N 1
ATOM 691 C CA . ASP A 1 89 ? 0.935 -1.599 8.924 1.00 75.69 89 ASP A CA 1
ATOM 692 C C . ASP A 1 89 ? 0.102 -2.905 9.048 1.00 75.69 89 ASP A C 1
ATOM 694 O O . ASP A 1 89 ? 0.110 -3.562 10.088 1.00 75.69 89 ASP A O 1
ATOM 698 N N . GLY A 1 90 ? -0.529 -3.351 7.956 1.00 79.00 90 GLY A N 1
ATOM 699 C CA . GLY A 1 90 ? -1.209 -4.644 7.800 1.00 79.00 90 GLY A CA 1
ATOM 700 C C . GLY A 1 90 ? -0.255 -5.814 7.517 1.00 79.00 90 GLY A C 1
ATOM 701 O O . GLY A 1 90 ? 0.949 -5.610 7.363 1.00 79.00 90 GLY A O 1
ATOM 702 N N . PRO A 1 91 ? -0.742 -7.061 7.409 1.00 81.06 91 PRO A N 1
ATOM 703 C CA . PRO A 1 91 ? 0.112 -8.214 7.156 1.00 81.06 91 PRO A CA 1
ATOM 704 C C . PRO A 1 91 ? 0.623 -8.228 5.711 1.00 81.06 91 PRO A C 1
ATOM 706 O O . PRO A 1 91 ? -0.125 -7.971 4.769 1.00 81.06 91 PRO A O 1
ATOM 709 N N . GLY A 1 92 ? 1.886 -8.614 5.521 1.00 78.81 92 GLY A N 1
ATOM 710 C CA . GLY A 1 92 ? 2.407 -8.963 4.199 1.00 78.81 92 GLY A CA 1
ATOM 711 C C . GLY A 1 92 ? 1.932 -10.345 3.745 1.00 78.81 92 GLY A C 1
ATOM 712 O O . GLY A 1 92 ? 2.051 -11.318 4.492 1.00 78.81 92 GLY A O 1
ATOM 713 N N . SER A 1 93 ? 1.405 -10.438 2.520 1.00 85.06 93 SER A N 1
ATOM 714 C CA . SER A 1 93 ? 0.992 -11.693 1.880 1.00 85.06 93 SER A CA 1
ATOM 715 C C . SER A 1 93 ? 1.020 -11.578 0.360 1.00 85.06 93 SER A C 1
ATOM 717 O O . SER A 1 93 ? 0.619 -10.555 -0.188 1.00 85.06 93 SER A O 1
ATOM 719 N N . LEU A 1 94 ? 1.410 -12.659 -0.321 1.00 85.94 94 LEU A N 1
ATOM 720 C CA . LEU A 1 94 ? 1.238 -12.792 -1.773 1.00 85.94 94 LEU A CA 1
ATOM 721 C C . LEU A 1 94 ? -0.223 -13.065 -2.161 1.00 85.94 94 LEU A C 1
ATOM 723 O O . LEU A 1 94 ? -0.638 -12.771 -3.276 1.00 85.94 94 LEU A O 1
ATOM 727 N N . ASN A 1 95 ? -1.013 -13.617 -1.237 1.00 89.50 95 ASN A N 1
ATOM 728 C CA . ASN A 1 95 ? -2.445 -13.812 -1.411 1.00 89.50 95 ASN A CA 1
ATOM 729 C C . ASN A 1 95 ? -3.203 -12.708 -0.663 1.00 89.50 95 ASN A C 1
ATOM 731 O O . ASN A 1 95 ? -3.405 -12.797 0.554 1.00 89.50 95 ASN A O 1
ATOM 735 N N . LEU A 1 96 ? -3.624 -11.676 -1.398 1.00 87.25 96 LEU A N 1
ATOM 736 C CA . LEU A 1 96 ? -4.393 -10.561 -0.844 1.00 87.25 96 LEU A CA 1
ATOM 737 C C . LEU A 1 96 ? -5.820 -10.958 -0.455 1.00 87.25 96 LEU A C 1
ATOM 739 O O . LEU A 1 96 ? -6.383 -10.336 0.437 1.00 87.25 96 LEU A O 1
ATOM 743 N N . THR A 1 97 ? -6.394 -12.016 -1.036 1.00 92.19 97 THR A N 1
ATOM 744 C CA . THR A 1 97 ? -7.729 -12.502 -0.652 1.00 92.19 97 THR A CA 1
ATOM 745 C C . THR A 1 97 ? -7.765 -12.920 0.814 1.00 92.19 97 THR A C 1
ATOM 747 O O . THR A 1 97 ? -8.708 -12.580 1.520 1.00 92.19 97 THR A O 1
ATOM 750 N N . VAL A 1 98 ? -6.719 -13.602 1.293 1.00 90.25 98 VAL A N 1
ATOM 751 C CA . VAL A 1 98 ? -6.613 -13.995 2.710 1.00 90.25 98 VAL A CA 1
ATOM 752 C C . VAL A 1 98 ? -6.479 -12.774 3.612 1.00 90.25 98 VAL A C 1
ATOM 754 O O . VAL A 1 98 ? -7.079 -12.745 4.683 1.00 90.25 98 VAL A O 1
ATOM 757 N N . VAL A 1 99 ? -5.720 -11.763 3.177 1.00 87.88 99 VAL A N 1
ATOM 758 C CA . VAL A 1 99 ? -5.616 -10.500 3.913 1.00 87.88 99 VAL A CA 1
ATOM 759 C C . VAL A 1 99 ? -7.003 -9.880 4.012 1.00 87.88 99 VAL A C 1
ATOM 761 O O . VAL A 1 99 ? -7.500 -9.728 5.119 1.00 87.88 99 VAL A O 1
ATOM 764 N N . PHE A 1 100 ? -7.670 -9.633 2.882 1.00 89.19 100 PHE A N 1
ATOM 765 C CA . PHE A 1 100 ? -8.982 -8.989 2.847 1.00 89.19 100 PHE A CA 1
ATOM 766 C C . PHE A 1 100 ? -10.063 -9.737 3.632 1.00 89.19 100 PHE A C 1
ATOM 768 O O . PHE A 1 100 ? -10.865 -9.073 4.288 1.00 89.19 100 PHE A O 1
ATOM 775 N N . ASP A 1 101 ? -10.091 -11.075 3.619 1.00 91.31 101 ASP A N 1
ATOM 776 C CA . ASP A 1 101 ? -11.024 -11.851 4.454 1.00 91.31 101 ASP A CA 1
ATOM 777 C C . ASP A 1 101 ? -10.782 -11.585 5.943 1.00 91.31 101 ASP A C 1
ATOM 779 O O . ASP A 1 101 ? -11.701 -11.228 6.682 1.00 91.31 101 ASP A O 1
ATOM 783 N N . LEU A 1 102 ? -9.524 -11.690 6.373 1.00 90.31 102 LEU A N 1
ATOM 784 C CA . LEU A 1 102 ? -9.120 -11.454 7.754 1.00 90.31 102 LEU A CA 1
ATOM 785 C C . LEU A 1 102 ? -9.475 -10.029 8.206 1.00 90.31 102 LEU A C 1
ATOM 787 O O . LEU A 1 102 ? -10.078 -9.857 9.267 1.00 90.31 102 LEU A O 1
ATOM 791 N N . GLU A 1 103 ? -9.180 -9.017 7.386 1.00 86.94 103 GLU A N 1
ATOM 792 C CA . GLU A 1 103 ? -9.482 -7.616 7.714 1.00 86.94 103 GLU A CA 1
ATOM 793 C C . GLU A 1 103 ? -10.991 -7.371 7.783 1.00 86.94 103 GLU A C 1
ATOM 795 O O . GLU A 1 103 ? -11.491 -6.749 8.721 1.00 86.94 103 GLU A O 1
ATOM 800 N N . SER A 1 104 ? -11.737 -7.890 6.803 1.00 90.81 104 SER A N 1
ATOM 801 C CA . SER A 1 104 ? -13.187 -7.702 6.711 1.00 90.81 104 SER A CA 1
ATOM 802 C C . SER A 1 104 ? -13.895 -8.332 7.904 1.00 90.81 104 SER A C 1
ATOM 804 O O . SER A 1 104 ? -14.806 -7.732 8.479 1.00 90.81 104 SER A O 1
ATOM 806 N N . ARG A 1 105 ? -13.449 -9.519 8.329 1.00 91.88 105 ARG A N 1
ATOM 807 C CA . ARG A 1 105 ? -13.966 -10.200 9.521 1.00 91.88 105 ARG A CA 1
ATOM 808 C C . ARG A 1 105 ? -13.652 -9.422 10.790 1.00 91.88 105 ARG A C 1
ATOM 810 O O . ARG A 1 105 ? -14.536 -9.283 11.632 1.00 91.88 105 ARG A O 1
ATOM 817 N N . HIS A 1 106 ? -12.442 -8.882 10.918 1.00 90.50 106 HIS A N 1
ATOM 818 C CA . HIS A 1 106 ? -12.078 -8.046 12.058 1.00 90.50 106 HIS A CA 1
ATOM 819 C C . HIS A 1 106 ? -12.949 -6.784 12.140 1.00 90.50 106 HIS A C 1
ATOM 821 O O . HIS A 1 106 ? -13.589 -6.554 13.165 1.00 90.50 106 HIS A O 1
ATOM 827 N N . ILE A 1 107 ? -13.066 -6.020 11.048 1.00 90.31 107 ILE A N 1
ATOM 828 C CA . ILE A 1 107 ? -13.915 -4.818 10.985 1.00 90.31 107 ILE A CA 1
ATOM 829 C C . ILE A 1 107 ? -15.378 -5.165 11.297 1.00 90.31 107 ILE A C 1
ATOM 831 O O . ILE A 1 107 ? -16.024 -4.474 12.085 1.00 90.31 107 ILE A O 1
ATOM 835 N N . THR A 1 108 ? -15.894 -6.258 10.731 1.00 92.19 108 THR A N 1
ATOM 836 C CA . THR A 1 108 ? -17.268 -6.722 10.983 1.00 92.19 108 THR A CA 1
ATOM 837 C C . THR A 1 108 ? -17.482 -7.075 12.452 1.00 92.19 108 THR A C 1
ATOM 839 O O . THR A 1 108 ? -18.508 -6.708 13.022 1.00 92.19 108 THR A O 1
ATOM 842 N N . ASN A 1 109 ? -16.519 -7.743 13.092 1.00 91.94 109 ASN A N 1
ATOM 843 C CA . ASN A 1 109 ? -16.593 -8.059 14.517 1.00 91.94 109 ASN A CA 1
ATOM 844 C C . ASN A 1 109 ? -16.587 -6.787 15.372 1.00 91.94 109 ASN A C 1
ATOM 846 O O . ASN A 1 109 ? -17.430 -6.654 16.254 1.00 91.94 109 ASN A O 1
ATOM 850 N N . VAL A 1 110 ? -15.711 -5.820 15.073 1.00 90.75 110 VAL A N 1
ATOM 851 C CA . VAL A 1 110 ? -15.689 -4.516 15.759 1.00 90.75 110 VAL A CA 1
ATOM 852 C C . VAL A 1 110 ? -17.037 -3.807 15.621 1.00 90.75 110 VAL A C 1
ATOM 854 O O . VAL A 1 110 ? -17.590 -3.330 16.613 1.00 90.75 110 VAL A O 1
ATOM 857 N N . LEU A 1 111 ? -17.606 -3.764 14.415 1.00 91.44 111 LEU A N 1
ATOM 858 C CA . LEU A 1 111 ? -18.921 -3.168 14.176 1.00 91.44 111 LEU A CA 1
ATOM 859 C C . LEU A 1 111 ? -20.023 -3.894 14.952 1.00 91.44 111 LEU A C 1
ATOM 861 O O . LEU A 1 111 ? -20.812 -3.246 15.631 1.00 91.44 111 LEU A O 1
ATOM 865 N N . LYS A 1 112 ? -20.054 -5.228 14.912 1.00 92.62 112 LYS A N 1
ATOM 866 C CA . LYS A 1 112 ? -21.045 -6.037 15.633 1.00 92.62 112 LYS A CA 1
ATOM 867 C C . LYS A 1 112 ? -21.001 -5.782 17.143 1.00 92.62 112 LYS A C 1
ATOM 869 O O . LYS A 1 112 ? -22.040 -5.538 17.751 1.00 92.62 112 LYS A O 1
ATOM 874 N N . GLU A 1 113 ? -19.806 -5.799 17.729 1.00 91.69 113 GLU A N 1
ATOM 875 C CA . GLU A 1 113 ? -19.595 -5.571 19.162 1.00 91.69 113 GLU A CA 1
ATOM 876 C C . GLU A 1 113 ? -19.972 -4.153 19.591 1.00 91.69 113 GLU A C 1
ATOM 878 O O . GLU A 1 113 ? -20.510 -3.948 20.676 1.00 91.69 113 GLU A O 1
ATOM 883 N N . THR A 1 114 ? -19.687 -3.156 18.756 1.00 91.81 114 THR A N 1
ATOM 884 C CA . THR A 1 114 ? -19.924 -1.748 19.099 1.00 91.81 114 THR A CA 1
ATOM 885 C C . THR A 1 114 ? -21.370 -1.323 18.863 1.00 91.81 114 THR A C 1
ATOM 887 O O . THR A 1 114 ? -21.923 -0.605 19.694 1.00 91.81 114 THR A O 1
ATOM 890 N N . VAL A 1 115 ? -22.021 -1.822 17.808 1.00 92.25 115 VAL A N 1
ATOM 891 C CA . VAL A 1 115 ? -23.461 -1.623 17.571 1.00 92.25 115 VAL A CA 1
ATOM 892 C C . VAL A 1 115 ? -24.285 -2.212 18.716 1.00 92.25 115 VAL A C 1
ATOM 894 O O . VAL A 1 115 ? -25.218 -1.567 19.176 1.00 92.25 115 VAL A O 1
ATOM 897 N N . GLY A 1 116 ? -23.913 -3.384 19.241 1.00 91.12 116 GLY A N 1
ATOM 898 C CA . GLY A 1 116 ? -24.606 -3.994 20.383 1.00 91.12 116 GLY A CA 1
ATOM 899 C C . GLY A 1 116 ? -24.502 -3.209 21.700 1.00 91.12 116 GLY A C 1
ATOM 900 O O . GLY A 1 116 ? -25.246 -3.494 22.635 1.00 91.12 116 GLY A O 1
ATOM 901 N N . ARG A 1 117 ? -23.595 -2.225 21.792 1.00 92.81 117 ARG A N 1
ATOM 902 C CA . ARG A 1 117 ? -23.378 -1.392 22.992 1.00 92.81 117 ARG A CA 1
ATOM 903 C C . ARG A 1 117 ? -24.163 -0.083 22.976 1.00 92.81 117 ARG A C 1
ATOM 905 O O . ARG A 1 117 ? -24.130 0.642 23.968 1.00 92.81 117 ARG A O 1
ATOM 912 N N . VAL A 1 118 ? -24.837 0.238 21.874 1.00 93.12 118 VAL A N 1
ATOM 913 C CA . VAL A 1 118 ? -25.631 1.462 21.730 1.00 93.12 118 VAL A CA 1
ATOM 914 C C . VAL A 1 118 ? -27.093 1.114 21.471 1.00 93.12 118 VAL A C 1
ATOM 916 O O . VAL A 1 118 ? -27.402 0.154 20.775 1.00 93.12 118 VAL A O 1
ATOM 919 N N . SER A 1 119 ? -28.008 1.901 22.033 1.00 91.88 119 SER A N 1
ATOM 920 C CA . SER A 1 119 ? 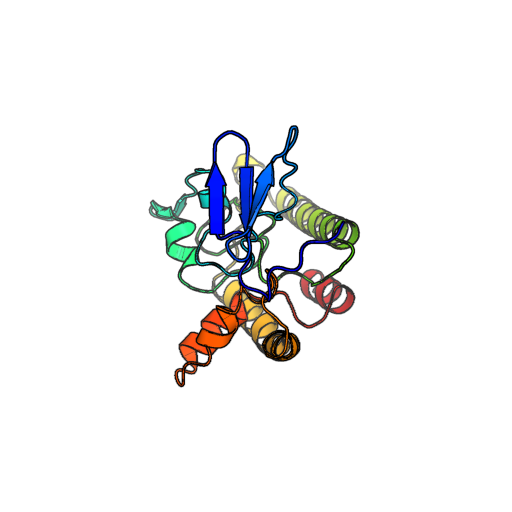-29.448 1.767 21.773 1.00 91.88 119 SER A CA 1
ATOM 921 C C . SER A 1 119 ? -29.869 2.413 20.450 1.00 91.88 119 SER A C 1
ATOM 923 O O . SER A 1 119 ? -30.853 1.992 19.848 1.00 91.88 119 SER A O 1
ATOM 925 N N . ASP A 1 120 ? -29.115 3.414 19.991 1.00 92.31 120 ASP A N 1
ATOM 926 C CA . ASP A 1 120 ? -29.331 4.131 18.738 1.00 92.31 120 ASP A CA 1
ATOM 927 C C . ASP A 1 120 ? -28.042 4.102 17.889 1.00 92.31 120 ASP A C 1
ATOM 929 O O . ASP A 1 120 ? -27.026 4.682 18.291 1.00 92.31 120 ASP A O 1
ATOM 933 N N . PRO A 1 121 ? -28.057 3.470 16.698 1.00 87.12 121 PRO A N 1
ATOM 934 C CA . PRO A 1 121 ? -26.911 3.438 15.791 1.00 87.12 121 PRO A CA 1
ATOM 935 C C . PRO A 1 121 ? -26.368 4.818 15.394 1.00 87.12 121 PRO A C 1
ATOM 937 O O . PRO A 1 121 ? -25.190 4.934 15.061 1.00 87.12 121 PRO A O 1
ATOM 940 N N . THR A 1 122 ? -27.174 5.885 15.439 1.00 88.94 122 THR A N 1
ATOM 941 C CA . THR A 1 122 ? -26.703 7.241 15.106 1.00 88.94 122 THR A CA 1
ATOM 942 C C . THR A 1 122 ? -25.694 7.781 16.130 1.00 88.94 122 THR A C 1
ATOM 944 O O . THR A 1 122 ? -24.809 8.581 15.784 1.00 88.94 122 THR A O 1
ATOM 947 N N . GLN A 1 123 ? -25.763 7.283 17.369 1.00 90.38 123 GLN A N 1
ATOM 948 C CA . GLN A 1 123 ? -24.855 7.618 18.465 1.00 90.38 123 GLN A CA 1
ATOM 949 C C . GLN A 1 123 ? -23.549 6.818 18.426 1.00 90.38 123 GLN A C 1
ATOM 951 O O . GLN A 1 123 ? -22.620 7.132 19.170 1.00 90.38 123 GLN A O 1
ATOM 956 N N . LEU A 1 124 ? -23.440 5.815 17.548 1.00 91.69 124 LEU A N 1
ATOM 957 C CA . LEU A 1 124 ? -22.244 4.992 17.423 1.00 91.69 124 LEU A CA 1
ATOM 958 C C . LEU A 1 124 ? -21.033 5.846 17.035 1.00 91.69 124 LEU A C 1
ATOM 960 O O . LEU A 1 124 ? -20.986 6.449 15.959 1.00 91.69 124 LEU A O 1
ATOM 964 N N . VAL A 1 125 ? -20.026 5.862 17.905 1.00 91.81 125 VAL A N 1
ATOM 965 C CA . VAL A 1 125 ? -18.725 6.483 17.657 1.00 91.81 125 VAL A CA 1
ATOM 966 C C . VAL A 1 125 ? -17.649 5.438 17.895 1.00 91.81 125 VAL A C 1
ATOM 968 O O . VAL A 1 125 ? -17.431 5.002 19.020 1.00 91.81 125 VAL A O 1
ATOM 971 N N . ILE A 1 126 ? -16.962 5.060 16.820 1.00 91.25 126 ILE A N 1
ATOM 972 C CA . ILE A 1 126 ? -15.775 4.209 16.879 1.00 91.25 126 ILE A CA 1
ATOM 973 C C . ILE A 1 126 ? -14.577 5.106 16.600 1.00 91.25 126 ILE A C 1
ATOM 975 O O . ILE A 1 126 ? -14.512 5.763 15.561 1.00 91.25 126 ILE A O 1
ATOM 979 N N . GLU A 1 127 ? -13.662 5.176 17.556 1.00 90.38 127 GLU A N 1
ATOM 980 C CA . GLU A 1 127 ? -12.459 5.995 17.479 1.00 90.38 127 GLU A CA 1
ATOM 981 C C . GLU A 1 127 ? -11.359 5.313 18.297 1.00 90.38 127 GLU A C 1
ATOM 983 O O . GLU A 1 127 ? -11.597 4.868 19.421 1.00 90.38 127 GLU A O 1
ATOM 988 N N . ARG A 1 128 ? -10.146 5.214 17.743 1.00 87.94 128 ARG A N 1
ATOM 989 C CA . ARG A 1 128 ? -8.993 4.709 18.499 1.00 87.94 128 ARG A CA 1
ATOM 990 C C . ARG A 1 128 ? -8.516 5.776 19.482 1.00 87.94 128 ARG A C 1
ATOM 992 O O . ARG A 1 128 ? -8.404 6.957 19.137 1.00 87.94 128 ARG A O 1
ATOM 999 N N . THR A 1 129 ? -8.187 5.358 20.700 1.00 90.44 129 THR A N 1
ATOM 1000 C CA . THR A 1 129 ? -7.473 6.228 21.640 1.00 90.44 129 THR A CA 1
ATOM 1001 C C . THR A 1 129 ? -6.045 6.462 21.151 1.00 90.44 129 THR A C 1
ATOM 1003 O O . THR A 1 129 ? -5.513 5.690 20.343 1.00 90.44 129 THR A O 1
ATOM 1006 N N . LYS A 1 130 ? -5.413 7.545 21.611 1.00 87.69 130 LYS A N 1
ATOM 1007 C CA . LYS A 1 130 ? -4.057 7.885 21.171 1.00 87.69 130 LYS A CA 1
ATOM 1008 C C . LYS A 1 130 ? -3.030 6.882 21.700 1.00 87.69 130 LYS A C 1
ATOM 1010 O O . LYS A 1 130 ? -2.091 6.527 20.994 1.00 87.69 130 LYS A O 1
ATOM 1015 N N . GLU A 1 131 ? -3.252 6.387 22.908 1.00 89.81 131 GLU A N 1
ATOM 1016 C CA . GLU A 1 131 ? -2.433 5.382 23.581 1.00 89.81 131 GLU A CA 1
ATOM 1017 C C . GLU A 1 131 ? -2.441 4.079 22.784 1.00 89.81 131 GLU A C 1
ATOM 1019 O O . GLU A 1 131 ? -1.391 3.522 22.478 1.00 89.81 131 GLU A O 1
ATOM 1024 N N . ALA A 1 132 ? -3.630 3.638 22.372 1.00 87.75 132 ALA A N 1
ATOM 1025 C CA . ALA A 1 132 ? -3.800 2.398 21.638 1.00 87.75 132 ALA A CA 1
ATOM 1026 C C . ALA A 1 132 ? -3.260 2.508 20.196 1.00 87.75 132 ALA A C 1
ATOM 1028 O O . ALA A 1 132 ? -2.769 1.527 19.645 1.00 87.75 132 ALA A O 1
ATOM 1029 N N . GLU A 1 133 ? -3.333 3.686 19.569 1.00 85.75 133 GLU A N 1
ATOM 1030 C CA . GLU A 1 133 ? -2.658 3.962 18.291 1.00 85.75 133 GLU A CA 1
ATOM 1031 C C . GLU A 1 133 ? -1.130 3.890 18.436 1.00 85.75 133 GLU A C 1
ATOM 1033 O O . GLU A 1 133 ? -0.469 3.234 17.638 1.00 85.75 133 GLU A O 1
ATOM 1038 N N . ASN A 1 134 ? -0.562 4.512 19.473 1.00 85.31 134 ASN A N 1
ATOM 1039 C CA . ASN A 1 134 ? 0.883 4.499 19.703 1.00 85.31 134 ASN A CA 1
ATOM 1040 C C . ASN A 1 134 ? 1.412 3.091 20.029 1.00 85.31 134 ASN A C 1
ATOM 1042 O O . ASN A 1 134 ? 2.458 2.710 19.512 1.00 85.31 134 ASN A O 1
ATOM 1046 N N . ALA A 1 135 ? 0.681 2.311 20.833 1.00 87.06 135 ALA A N 1
ATOM 1047 C CA . ALA A 1 135 ? 1.053 0.934 21.160 1.00 87.06 135 ALA A CA 1
ATOM 1048 C C . ALA A 1 135 ? 1.109 0.042 19.908 1.00 87.06 135 ALA A C 1
ATOM 1050 O O . ALA A 1 135 ? 2.030 -0.755 19.741 1.00 87.06 135 ALA A O 1
ATOM 1051 N N . TRP A 1 136 ? 0.156 0.216 18.986 1.00 85.88 136 TRP A N 1
ATOM 1052 C CA . TRP A 1 136 ? 0.166 -0.497 17.709 1.00 85.88 136 TRP A CA 1
ATOM 1053 C C . TRP A 1 136 ? 1.374 -0.129 16.848 1.00 85.88 136 TRP A C 1
ATOM 1055 O O . TRP A 1 136 ? 2.059 -0.994 16.308 1.00 85.88 136 TRP A O 1
ATOM 1065 N N . VAL A 1 137 ? 1.660 1.168 16.755 1.00 81.81 137 VAL A N 1
ATOM 1066 C CA . VAL A 1 137 ? 2.807 1.687 16.009 1.00 81.81 137 VAL A CA 1
ATOM 1067 C C . VAL A 1 137 ? 4.109 1.092 16.543 1.00 81.81 137 VAL A C 1
ATOM 1069 O O . VAL A 1 137 ? 4.917 0.606 15.758 1.00 81.81 137 VAL A O 1
ATOM 1072 N N . GLU A 1 138 ? 4.292 1.060 17.862 1.00 85.31 138 GLU A N 1
ATOM 1073 C CA . GLU A 1 138 ? 5.462 0.450 18.500 1.00 85.31 138 GLU A CA 1
ATOM 1074 C C . GLU A 1 138 ? 5.578 -1.050 18.183 1.00 85.31 138 GLU A C 1
ATOM 1076 O O . GLU A 1 138 ? 6.658 -1.544 17.840 1.00 85.31 138 GLU A O 1
ATOM 1081 N N . GLN A 1 139 ? 4.458 -1.777 18.218 1.00 85.69 139 GLN A N 1
ATOM 1082 C CA . GLN A 1 139 ? 4.424 -3.187 17.846 1.00 85.69 139 GLN A CA 1
ATOM 1083 C C . GLN A 1 139 ? 4.858 -3.403 16.390 1.00 85.69 139 GLN A C 1
ATOM 1085 O O . GLN A 1 139 ? 5.666 -4.298 16.121 1.00 85.69 139 GLN A O 1
ATOM 1090 N N . VAL A 1 140 ? 4.350 -2.600 15.455 1.00 81.19 140 VAL A N 1
ATOM 1091 C CA . VAL A 1 140 ? 4.736 -2.663 14.039 1.00 81.19 140 VAL A CA 1
ATOM 1092 C C . VAL A 1 140 ? 6.225 -2.355 13.904 1.00 81.19 140 VAL A C 1
ATOM 1094 O O . VAL A 1 140 ? 6.962 -3.179 13.357 1.00 81.19 140 VAL A O 1
ATOM 1097 N N . GLU A 1 141 ? 6.696 -1.247 14.487 1.00 80.31 141 GLU A N 1
ATOM 1098 C CA . GLU A 1 141 ? 8.105 -0.837 14.480 1.00 80.31 141 GLU A CA 1
ATOM 1099 C C . GLU A 1 141 ? 9.039 -1.949 14.950 1.00 80.31 141 GLU A C 1
ATOM 1101 O O . GLU A 1 141 ? 10.042 -2.213 14.286 1.00 80.31 141 GLU A O 1
ATOM 1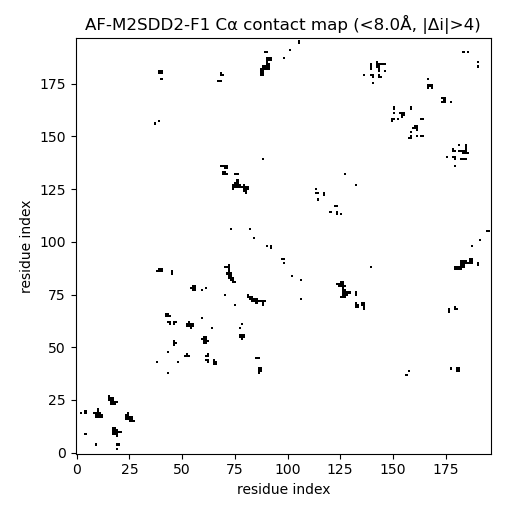106 N N . SER A 1 142 ? 8.690 -2.660 16.025 1.00 85.12 142 SER A N 1
ATOM 1107 C CA . SER A 1 142 ? 9.523 -3.736 16.580 1.00 85.12 142 SER A CA 1
ATOM 1108 C C . SER A 1 142 ? 9.823 -4.874 15.591 1.00 85.12 142 SER A C 1
ATOM 1110 O O . SER A 1 142 ? 10.783 -5.621 15.774 1.00 85.12 142 SER A O 1
ATOM 1112 N N . ARG A 1 143 ? 9.029 -5.006 14.518 1.00 82.88 143 ARG A N 1
ATOM 1113 C CA . ARG A 1 143 ? 9.125 -6.089 13.523 1.00 82.88 143 ARG A CA 1
ATOM 1114 C C . ARG A 1 143 ? 9.568 -5.617 12.142 1.00 82.88 143 ARG A C 1
ATOM 1116 O O . ARG A 1 143 ? 9.842 -6.442 11.274 1.00 82.88 143 ARG A O 1
ATOM 1123 N N . THR A 1 144 ? 9.654 -4.309 11.926 1.00 76.50 144 THR A N 1
ATOM 1124 C CA . THR A 1 144 ? 9.952 -3.716 10.611 1.00 76.50 144 THR A CA 1
ATOM 1125 C C . THR A 1 144 ? 11.337 -4.069 10.077 1.00 76.50 144 THR A C 1
ATOM 1127 O O . THR A 1 144 ? 11.516 -4.119 8.863 1.00 76.50 144 THR A O 1
ATOM 1130 N N . VAL A 1 145 ? 12.299 -4.402 10.950 1.00 81.12 145 VAL A N 1
ATOM 1131 C CA . VAL A 1 145 ? 13.662 -4.815 10.561 1.00 81.12 145 VAL A CA 1
ATOM 1132 C C . VAL A 1 145 ? 13.676 -5.994 9.584 1.00 81.12 145 VAL A C 1
ATOM 1134 O O . VAL A 1 145 ? 14.590 -6.098 8.770 1.00 81.12 145 VAL A O 1
ATOM 1137 N N . TRP A 1 146 ? 12.641 -6.841 9.601 1.00 82.69 146 TRP A N 1
ATOM 1138 C CA . TRP A 1 146 ? 12.470 -7.918 8.626 1.00 82.69 146 TRP A CA 1
ATOM 1139 C C . TRP A 1 146 ? 12.510 -7.416 7.175 1.00 82.69 146 TRP A C 1
ATOM 1141 O O . TRP A 1 146 ? 13.112 -8.050 6.314 1.00 82.69 146 TRP A O 1
ATOM 1151 N N . TYR A 1 147 ? 11.949 -6.236 6.908 1.00 80.00 147 TYR A N 1
ATOM 1152 C CA . TYR A 1 147 ? 11.907 -5.643 5.571 1.00 80.00 147 TYR A CA 1
ATOM 1153 C C . TYR A 1 147 ? 13.217 -4.973 5.146 1.00 80.00 147 TYR A C 1
ATOM 1155 O O . TYR A 1 147 ? 13.305 -4.476 4.026 1.00 80.00 147 TYR A O 1
ATOM 1163 N N . SER A 1 148 ? 14.267 -5.015 5.975 1.00 80.50 148 SER A N 1
ATOM 1164 C CA . SER A 1 148 ? 15.607 -4.560 5.575 1.00 80.50 148 SER A CA 1
ATOM 1165 C C . SER A 1 148 ? 16.154 -5.313 4.357 1.00 80.50 148 SER A C 1
ATOM 1167 O O . SER A 1 148 ? 16.947 -4.754 3.606 1.00 80.50 148 SER A O 1
ATOM 1169 N N . VAL A 1 149 ? 15.676 -6.536 4.097 1.00 81.88 149 VAL A N 1
ATOM 1170 C CA . VAL A 1 149 ? 16.030 -7.317 2.900 1.00 81.88 149 VAL A CA 1
ATOM 1171 C C . VAL A 1 149 ? 15.654 -6.615 1.590 1.00 81.88 149 VAL A C 1
ATOM 1173 O O . VAL A 1 149 ? 16.341 -6.800 0.590 1.00 81.88 149 VAL A O 1
ATOM 1176 N N . LEU A 1 150 ? 14.620 -5.760 1.596 1.00 80.12 150 LEU A N 1
ATOM 1177 C CA . LEU A 1 150 ? 14.185 -5.001 0.416 1.00 80.12 150 LEU A CA 1
ATOM 1178 C C . LEU A 1 150 ? 15.225 -3.968 -0.036 1.00 80.12 150 LEU A C 1
ATOM 1180 O O . LEU A 1 150 ? 15.198 -3.528 -1.185 1.00 80.12 150 LEU A O 1
ATOM 1184 N N . LEU A 1 151 ? 16.157 -3.603 0.851 1.00 77.88 151 LEU A N 1
ATOM 1185 C CA . LEU A 1 151 ? 17.247 -2.688 0.528 1.00 77.88 151 LEU A CA 1
ATOM 1186 C C . LEU A 1 151 ? 18.277 -3.317 -0.421 1.00 77.88 151 LEU A C 1
ATOM 1188 O O . LEU A 1 151 ? 18.968 -2.601 -1.133 1.00 77.88 151 LEU A O 1
ATOM 1192 N N . ALA A 1 152 ? 18.394 -4.644 -0.441 1.00 82.19 152 ALA A N 1
ATOM 1193 C CA . ALA A 1 152 ? 19.305 -5.340 -1.349 1.00 82.19 152 ALA A CA 1
ATOM 1194 C C . ALA A 1 152 ? 18.664 -5.662 -2.711 1.00 82.19 152 ALA A C 1
ATOM 1196 O O . ALA A 1 152 ? 19.350 -6.140 -3.613 1.00 82.19 152 ALA A O 1
ATOM 1197 N N . CYS A 1 153 ? 17.355 -5.443 -2.864 1.00 83.62 153 CYS A N 1
ATOM 1198 C CA . CYS A 1 153 ? 16.657 -5.696 -4.118 1.00 83.62 153 CYS A CA 1
ATOM 1199 C C . CYS A 1 153 ? 17.012 -4.6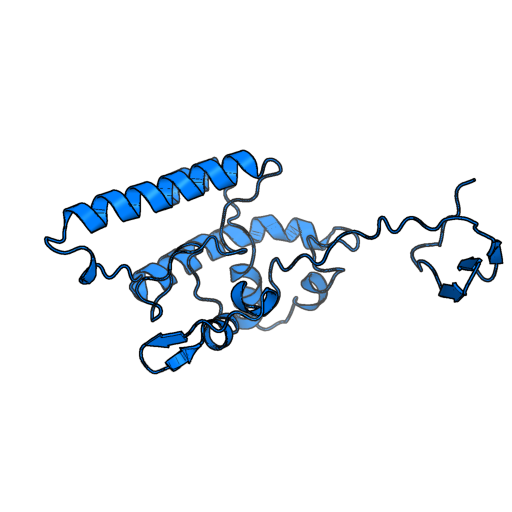49 -5.182 1.00 83.62 153 CYS A C 1
ATOM 1201 O O . CYS A 1 153 ? 17.292 -3.490 -4.870 1.00 83.62 153 CYS A O 1
ATOM 1203 N N . THR A 1 154 ? 16.923 -5.049 -6.452 1.00 86.75 154 THR A N 1
ATOM 1204 C CA . THR A 1 154 ? 16.886 -4.115 -7.586 1.00 86.75 154 THR A CA 1
ATOM 1205 C C . THR A 1 154 ? 15.693 -3.160 -7.467 1.00 86.75 154 THR A C 1
ATOM 1207 O O . THR A 1 154 ? 14.818 -3.345 -6.618 1.00 86.75 154 THR A O 1
ATOM 1210 N N . LEU A 1 155 ? 15.665 -2.105 -8.285 1.00 85.56 155 LEU A N 1
ATOM 1211 C CA . LEU A 1 155 ? 14.568 -1.133 -8.283 1.00 85.56 155 LEU A CA 1
ATOM 1212 C C . LEU A 1 155 ? 13.227 -1.849 -8.495 1.00 85.56 155 LEU A C 1
ATOM 1214 O O . LEU A 1 155 ? 13.079 -2.671 -9.402 1.00 85.56 155 LEU A O 1
ATOM 1218 N N . THR A 1 156 ? 12.289 -1.606 -7.586 1.00 83.12 156 THR A N 1
ATOM 1219 C CA . THR A 1 156 ? 10.965 -2.217 -7.607 1.00 83.12 156 THR A CA 1
ATOM 1220 C C . THR A 1 156 ? 9.974 -1.355 -6.837 1.00 83.12 156 THR A C 1
ATOM 1222 O O . THR A 1 156 ? 10.331 -0.639 -5.899 1.00 83.12 156 THR A O 1
ATOM 1225 N N . TYR A 1 157 ? 8.689 -1.508 -7.131 1.00 80.56 157 TYR A N 1
ATOM 1226 C CA . TYR A 1 157 ? 7.635 -0.885 -6.342 1.00 80.56 157 TYR A CA 1
ATOM 1227 C C . TYR A 1 157 ? 7.685 -1.270 -4.849 1.00 80.56 157 TYR A C 1
ATOM 1229 O O . TYR A 1 157 ? 7.243 -0.490 -4.012 1.00 80.56 157 TYR A O 1
ATOM 1237 N N . PHE A 1 158 ? 8.253 -2.429 -4.476 1.00 78.88 158 PHE A N 1
ATOM 1238 C CA . PHE A 1 158 ? 8.418 -2.813 -3.063 1.00 78.88 158 PHE A CA 1
ATOM 1239 C C . PHE A 1 158 ? 9.428 -1.943 -2.301 1.00 78.88 158 PHE A C 1
ATOM 1241 O O . PHE A 1 158 ? 9.324 -1.824 -1.083 1.00 78.88 158 PHE A O 1
ATOM 1248 N N . ASN A 1 159 ? 10.408 -1.353 -2.992 1.00 76.56 159 ASN A N 1
ATOM 1249 C CA . ASN A 1 159 ? 11.404 -0.453 -2.406 1.00 76.56 159 ASN A CA 1
ATOM 1250 C C . ASN A 1 159 ? 11.276 0.984 -2.940 1.00 76.56 159 ASN A C 1
ATOM 1252 O O . ASN A 1 159 ? 12.207 1.780 -2.781 1.00 76.56 159 ASN A O 1
ATOM 1256 N N . HIS A 1 160 ? 10.116 1.312 -3.522 1.00 76.06 160 HIS A N 1
ATOM 1257 C CA . HIS A 1 160 ? 9.801 2.606 -4.129 1.00 76.06 160 HIS A CA 1
ATOM 1258 C C . HIS A 1 160 ? 10.809 3.047 -5.185 1.00 76.06 160 HIS A C 1
ATOM 1260 O O . HIS A 1 160 ? 11.304 4.173 -5.134 1.00 76.06 160 HIS A O 1
ATOM 1266 N N . GLU A 1 161 ? 11.171 2.150 -6.098 1.00 80.81 161 GLU A N 1
ATOM 1267 C CA . GLU A 1 161 ? 12.194 2.427 -7.111 1.00 80.81 161 GLU A CA 1
ATOM 1268 C C . GLU A 1 161 ? 13.499 2.923 -6.465 1.00 80.81 161 GLU A C 1
ATOM 1270 O O . GLU A 1 161 ? 14.139 3.875 -6.910 1.00 80.81 161 GLU A O 1
ATOM 1275 N N . GLY A 1 162 ? 13.867 2.301 -5.341 1.00 73.00 162 GLY A N 1
ATOM 1276 C CA . GLY A 1 162 ? 15.037 2.666 -4.554 1.00 73.00 162 GLY A CA 1
ATOM 1277 C C . GLY A 1 162 ? 14.878 3.902 -3.660 1.00 73.00 162 GLY A C 1
ATOM 1278 O O . GLY A 1 162 ? 15.816 4.218 -2.932 1.00 73.00 162 GLY A O 1
ATOM 1279 N N . ALA A 1 163 ? 13.730 4.587 -3.600 1.00 66.38 163 ALA A N 1
ATOM 1280 C CA . ALA A 1 163 ? 13.554 5.699 -2.654 1.00 66.38 163 ALA A CA 1
ATOM 1281 C C . ALA A 1 163 ? 13.702 5.244 -1.185 1.00 66.38 163 ALA A C 1
ATOM 1283 O O . ALA A 1 163 ? 14.190 6.001 -0.342 1.00 66.38 163 ALA A O 1
ATOM 1284 N N . ALA A 1 164 ? 13.394 3.976 -0.882 1.00 58.28 164 ALA A N 1
ATOM 1285 C CA . ALA A 1 164 ? 13.662 3.380 0.428 1.00 58.28 164 ALA A CA 1
ATOM 1286 C C . ALA A 1 164 ? 15.170 3.280 0.759 1.00 58.28 164 ALA A C 1
ATOM 1288 O O . ALA A 1 164 ? 15.540 3.352 1.931 1.00 58.28 164 ALA A O 1
ATOM 1289 N N . LEU A 1 165 ? 16.048 3.182 -0.251 1.00 52.59 165 LEU A N 1
ATOM 1290 C CA . LEU A 1 165 ? 17.513 3.180 -0.090 1.00 52.59 165 LEU A CA 1
ATOM 1291 C C . LEU A 1 165 ? 18.056 4.559 0.297 1.00 52.59 165 LEU A C 1
ATOM 1293 O O . LEU A 1 165 ? 19.040 4.663 1.027 1.00 52.59 165 LEU A O 1
ATOM 1297 N N . VAL A 1 166 ? 17.392 5.627 -0.151 1.00 48.84 166 VAL A N 1
ATOM 1298 C CA . VAL A 1 166 ? 17.787 7.020 0.117 1.00 48.84 166 VAL A CA 1
ATOM 1299 C C . VAL A 1 166 ? 17.479 7.426 1.568 1.00 48.84 166 VAL A C 1
ATOM 1301 O O . VAL A 1 166 ? 18.096 8.342 2.113 1.00 48.84 166 VAL A O 1
ATOM 1304 N N . HIS A 1 167 ? 16.580 6.707 2.248 1.00 51.03 167 HIS A N 1
ATOM 1305 C CA . HIS A 1 167 ? 16.166 6.991 3.626 1.00 51.03 167 HIS A CA 1
ATOM 1306 C C . HIS A 1 167 ? 17.002 6.312 4.719 1.00 51.03 167 HIS A C 1
ATOM 1308 O O . HIS A 1 167 ? 16.614 6.329 5.891 1.00 51.03 167 HIS A O 1
ATOM 1314 N N . VAL A 1 168 ? 18.214 5.839 4.410 1.00 52.00 168 VAL A N 1
ATOM 1315 C CA . VAL A 1 168 ? 19.227 5.530 5.436 1.00 52.00 168 VAL A CA 1
ATOM 1316 C C . VAL A 1 168 ? 19.790 6.844 6.015 1.00 52.00 168 VAL A C 1
ATOM 1318 O O . VAL A 1 168 ? 20.993 7.078 6.052 1.00 52.00 168 VAL A O 1
ATOM 1321 N N . SER A 1 169 ? 18.927 7.750 6.489 1.00 53.09 169 SER A N 1
ATOM 1322 C CA . SER A 1 169 ? 19.363 8.959 7.190 1.00 53.09 169 SER A CA 1
ATOM 1323 C C . SER A 1 169 ? 20.067 8.568 8.483 1.00 53.09 169 SER A C 1
ATOM 1325 O O . SER A 1 169 ? 19.639 7.629 9.142 1.00 53.09 169 SER A O 1
ATOM 1327 N N . SER A 1 170 ? 21.105 9.285 8.905 1.00 55.50 170 SER A N 1
ATOM 1328 C CA . SER A 1 170 ? 21.701 9.130 10.246 1.00 55.50 170 SER A CA 1
ATOM 1329 C C . SER A 1 170 ? 20.727 9.471 11.390 1.00 55.50 170 SER A C 1
ATOM 1331 O O . SER A 1 170 ? 20.981 9.134 12.541 1.00 55.50 170 SER A O 1
ATOM 1333 N N . ASP A 1 171 ? 19.601 10.109 11.065 1.00 70.25 171 ASP A N 1
ATOM 1334 C CA . ASP A 1 171 ? 18.514 10.472 11.971 1.00 70.25 171 ASP A CA 1
ATOM 1335 C C . ASP A 1 171 ? 17.612 9.261 12.293 1.00 70.25 171 ASP A C 1
ATOM 1337 O O . ASP A 1 171 ? 16.931 8.713 11.419 1.00 70.25 171 ASP A O 1
ATOM 1341 N N . LEU A 1 172 ? 17.626 8.844 13.564 1.00 67.38 172 LEU A N 1
ATOM 1342 C CA . LEU A 1 172 ? 16.835 7.728 14.091 1.00 67.38 172 LEU A CA 1
ATOM 1343 C C . LEU A 1 172 ? 15.326 7.963 13.985 1.00 67.38 172 LEU A C 1
ATOM 1345 O O . LEU A 1 172 ? 14.586 7.004 13.764 1.00 67.38 172 LEU A O 1
ATOM 1349 N N . GLU A 1 173 ? 14.866 9.206 14.129 1.00 69.88 173 GLU A N 1
ATOM 1350 C CA . GLU A 1 173 ? 13.441 9.516 14.071 1.00 69.88 173 GLU A CA 1
ATOM 1351 C C . GLU A 1 173 ? 12.943 9.339 12.639 1.00 69.88 173 GLU A C 1
ATOM 1353 O O . GLU A 1 173 ? 11.987 8.612 12.409 1.00 69.88 173 GLU A O 1
ATOM 1358 N N . LYS A 1 174 ? 13.653 9.867 11.640 1.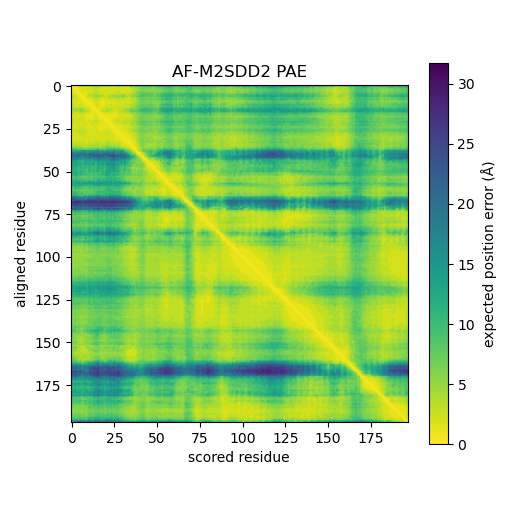00 68.75 174 LYS A N 1
ATOM 1359 C CA . LYS A 1 174 ? 13.291 9.654 10.227 1.00 68.75 174 LYS A CA 1
ATOM 1360 C C . LYS A 1 174 ? 13.293 8.178 9.821 1.00 68.75 174 LYS A C 1
ATOM 1362 O O . LYS A 1 174 ? 12.392 7.755 9.098 1.00 68.75 174 LYS A O 1
ATOM 1367 N N . ARG A 1 175 ? 14.242 7.375 10.326 1.00 67.94 175 ARG A N 1
ATOM 1368 C CA . ARG A 1 175 ? 14.234 5.912 10.126 1.00 67.94 175 ARG A CA 1
ATOM 1369 C C . ARG A 1 175 ? 12.989 5.272 10.729 1.00 67.94 175 ARG A C 1
ATOM 1371 O O . ARG A 1 175 ? 12.308 4.519 10.043 1.00 67.94 175 ARG A O 1
ATOM 1378 N N . ARG A 1 176 ? 12.657 5.607 11.977 1.00 68.06 176 ARG A N 1
ATOM 1379 C CA . ARG A 1 176 ? 11.419 5.162 12.633 1.00 68.06 176 ARG A CA 1
ATOM 1380 C C . ARG A 1 176 ? 10.181 5.541 11.823 1.00 68.06 176 ARG A C 1
ATOM 1382 O O . ARG A 1 176 ? 9.348 4.691 11.526 1.00 68.06 176 ARG A O 1
ATOM 1389 N N . GLN A 1 177 ? 10.100 6.786 11.361 1.00 69.44 177 GLN A N 1
ATOM 1390 C CA . GLN A 1 177 ? 8.975 7.262 10.556 1.00 69.44 177 GLN A CA 1
ATOM 1391 C C . GLN A 1 177 ? 8.828 6.519 9.222 1.00 69.44 177 GLN A C 1
ATOM 1393 O O . GLN A 1 177 ? 7.695 6.275 8.808 1.00 69.44 177 GLN A O 1
ATOM 1398 N N . ALA A 1 178 ? 9.933 6.144 8.572 1.00 69.00 178 ALA A N 1
ATOM 1399 C CA . ALA A 1 178 ? 9.911 5.316 7.367 1.00 69.00 178 ALA A CA 1
ATOM 1400 C C . ALA A 1 178 ? 9.458 3.877 7.675 1.00 69.00 178 ALA A C 1
ATOM 1402 O O . ALA A 1 178 ? 8.617 3.327 6.969 1.00 69.00 178 ALA A O 1
ATOM 1403 N N . MET A 1 179 ? 9.944 3.294 8.773 1.00 68.50 179 MET A N 1
ATOM 1404 C CA . MET A 1 179 ? 9.610 1.928 9.185 1.00 68.50 179 MET A CA 1
ATOM 1405 C C . MET A 1 179 ? 8.128 1.748 9.531 1.00 68.50 179 MET A C 1
ATOM 1407 O O . MET A 1 179 ? 7.522 0.748 9.158 1.00 68.50 179 MET A O 1
ATOM 1411 N N . ARG A 1 180 ? 7.502 2.747 10.158 1.00 68.12 180 ARG A N 1
ATOM 1412 C CA . ARG A 1 180 ? 6.064 2.754 10.498 1.00 68.12 180 ARG A CA 1
ATOM 1413 C C . ARG A 1 180 ? 5.115 2.665 9.298 1.00 68.12 180 ARG A C 1
ATOM 1415 O O . ARG A 1 180 ? 3.913 2.514 9.478 1.00 68.12 180 ARG A O 1
ATOM 1422 N N . ARG A 1 181 ? 5.633 2.814 8.080 1.00 68.31 181 ARG A N 1
ATOM 1423 C CA . ARG A 1 181 ? 4.850 2.817 6.836 1.00 68.31 181 ARG A CA 1
ATOM 1424 C C . ARG A 1 181 ? 4.896 1.484 6.105 1.00 68.31 181 ARG A C 1
ATOM 1426 O O . ARG A 1 181 ? 4.189 1.299 5.119 1.00 68.31 181 ARG A O 1
ATOM 1433 N N . ILE A 1 182 ? 5.726 0.571 6.593 1.00 71.88 182 ILE A N 1
ATOM 1434 C CA . ILE A 1 182 ? 5.878 -0.763 6.041 1.00 71.88 182 ILE A CA 1
ATOM 1435 C C . ILE A 1 182 ? 4.777 -1.664 6.617 1.00 71.88 182 ILE A C 1
ATOM 1437 O O . ILE A 1 182 ? 4.133 -1.361 7.624 1.00 71.88 182 ILE A O 1
ATOM 1441 N N . LEU A 1 183 ? 4.534 -2.782 5.946 1.00 78.75 183 LEU A N 1
ATOM 1442 C CA . LEU A 1 183 ? 3.702 -3.865 6.448 1.00 78.75 183 LEU A CA 1
ATOM 1443 C C . LEU A 1 183 ? 4.223 -4.403 7.793 1.00 78.75 183 LEU A C 1
ATOM 1445 O O . LEU A 1 183 ? 5.402 -4.313 8.130 1.00 78.75 183 LEU A O 1
ATOM 1449 N N . HIS A 1 184 ? 3.344 -5.040 8.553 1.00 81.81 184 HIS A N 1
ATOM 1450 C CA . HIS A 1 184 ? 3.682 -5.773 9.761 1.00 81.81 184 HIS A CA 1
ATOM 1451 C C . HIS A 1 184 ? 4.600 -6.968 9.433 1.00 81.81 184 HIS A C 1
ATOM 1453 O O . HIS A 1 184 ? 4.256 -7.853 8.643 1.00 81.81 184 HIS A O 1
ATOM 1459 N N . GLY A 1 185 ? 5.782 -7.017 10.058 1.00 83.75 185 GLY A N 1
ATOM 1460 C CA . GLY A 1 185 ? 6.841 -8.001 9.765 1.00 83.75 185 GLY A CA 1
ATOM 1461 C C . GLY A 1 185 ? 6.606 -9.420 10.290 1.00 83.75 185 GLY A C 1
ATOM 1462 O O . GLY A 1 185 ? 7.427 -10.299 10.068 1.00 83.75 185 GLY A O 1
ATOM 1463 N N . GLY A 1 186 ? 5.498 -9.670 10.994 1.00 86.69 186 GLY A N 1
ATOM 1464 C CA . GLY A 1 186 ? 5.171 -10.998 11.534 1.00 86.69 186 GLY A CA 1
ATOM 1465 C C . GLY A 1 186 ? 4.426 -11.939 10.575 1.00 86.69 186 GLY A C 1
ATOM 1466 O O . GLY A 1 186 ? 4.137 -13.072 10.952 1.00 86.69 186 GLY A O 1
ATOM 1467 N N . GLY A 1 187 ? 4.068 -11.481 9.370 1.00 87.81 187 GLY A N 1
ATOM 1468 C CA . GLY A 1 187 ? 3.199 -12.225 8.449 1.00 87.81 187 GLY A CA 1
ATOM 1469 C C . GLY A 1 187 ? 1.746 -12.352 8.938 1.00 87.81 187 GLY A C 1
ATOM 1470 O O . GLY A 1 187 ? 1.384 -11.838 10.000 1.00 87.81 187 GLY A O 1
ATOM 1471 N N . ILE A 1 188 ? 0.907 -13.044 8.156 1.00 89.56 188 ILE A N 1
ATOM 1472 C CA . ILE A 1 188 ? -0.546 -13.145 8.402 1.00 89.56 188 ILE A CA 1
ATOM 1473 C C . ILE A 1 188 ? -0.874 -13.756 9.770 1.00 89.56 188 ILE A C 1
ATOM 1475 O O . ILE A 1 188 ? -1.702 -13.212 10.487 1.00 89.56 188 ILE A O 1
ATOM 1479 N N . ALA A 1 189 ? -0.238 -14.863 10.160 1.00 90.19 189 ALA A N 1
ATOM 1480 C CA . ALA A 1 189 ? -0.620 -15.579 11.383 1.00 90.19 189 ALA A CA 1
ATOM 1481 C C . ALA A 1 189 ? -0.330 -14.782 12.667 1.00 90.19 189 ALA A C 1
ATOM 1483 O O . ALA A 1 189 ? -1.106 -14.822 13.619 1.00 90.19 189 ALA A O 1
ATOM 1484 N N . VAL A 1 190 ? 0.790 -14.050 12.711 1.00 90.38 190 VAL A N 1
ATOM 1485 C CA . VAL A 1 190 ? 1.109 -13.185 13.859 1.00 90.38 190 VAL A CA 1
ATOM 1486 C C . VAL A 1 190 ? 0.191 -11.967 13.873 1.00 90.38 190 VAL A C 1
ATOM 1488 O O . VAL A 1 190 ? -0.246 -11.558 14.943 1.00 90.38 190 VAL A O 1
ATOM 1491 N N . TYR A 1 191 ? -0.124 -11.420 12.698 1.00 89.19 191 TYR A N 1
ATOM 1492 C CA . TYR A 1 191 ? -1.066 -10.314 12.569 1.00 89.19 191 TYR A CA 1
ATOM 1493 C C . TYR A 1 191 ? -2.481 -10.695 13.024 1.00 89.19 191 TYR A C 1
ATOM 1495 O O . TYR A 1 191 ? -3.074 -9.960 13.803 1.00 89.19 191 TYR A O 1
ATOM 1503 N N . ASP A 1 192 ? -2.992 -11.861 12.610 1.00 90.75 192 ASP A N 1
ATOM 1504 C CA . ASP A 1 192 ? -4.318 -12.361 13.008 1.00 90.75 192 ASP A CA 1
ATOM 1505 C C . ASP A 1 192 ? -4.455 -12.446 14.531 1.00 90.75 192 ASP A C 1
ATOM 1507 O O . ASP A 1 192 ? -5.473 -12.049 15.086 1.00 90.75 192 ASP A O 1
ATOM 1511 N N . ARG A 1 193 ? -3.411 -12.922 15.224 1.00 90.75 193 ARG A N 1
ATOM 1512 C CA . ARG A 1 193 ? -3.394 -12.934 16.694 1.00 90.75 193 ARG A CA 1
ATOM 1513 C C . ARG A 1 193 ? -3.428 -11.521 17.269 1.00 90.75 193 ARG A C 1
ATOM 1515 O O . ARG A 1 193 ? -4.262 -11.240 18.118 1.00 90.75 193 ARG A O 1
ATOM 1522 N N . ALA A 1 194 ? -2.585 -10.631 16.750 1.00 87.44 194 ALA A N 1
ATOM 1523 C CA . ALA A 1 194 ? -2.464 -9.264 17.245 1.00 87.44 194 ALA A CA 1
ATOM 1524 C C . ALA A 1 194 ? -3.757 -8.439 17.144 1.00 87.44 194 ALA A C 1
ATOM 1526 O O . ALA A 1 194 ? -3.966 -7.551 17.957 1.00 87.44 194 ALA A O 1
ATOM 1527 N N . ILE A 1 195 ? -4.608 -8.702 16.149 1.00 86.31 195 ILE A N 1
ATOM 1528 C CA . ILE A 1 195 ? -5.883 -7.984 15.988 1.00 86.31 195 ILE A CA 1
ATOM 1529 C C . ILE A 1 195 ? -7.063 -8.660 16.708 1.00 86.31 195 ILE A C 1
ATOM 1531 O O . ILE A 1 195 ? -8.185 -8.152 16.658 1.00 86.31 195 ILE A O 1
ATOM 1535 N N . ARG A 1 196 ? -6.850 -9.840 17.299 1.00 83.56 196 ARG A N 1
ATOM 1536 C CA . ARG A 1 196 ? -7.861 -10.574 18.079 1.00 83.56 196 ARG A CA 1
ATOM 1537 C C . ARG A 1 196 ? -7.716 -10.373 19.582 1.00 83.56 196 ARG A C 1
ATOM 1539 O O . ARG A 1 196 ? -8.709 -10.547 20.284 1.00 83.56 196 ARG A O 1
ATOM 1546 N N . GLU A 1 197 ? -6.502 -10.084 20.037 1.00 75.44 197 GLU A N 1
ATOM 1547 C CA . GLU A 1 197 ? -6.165 -9.702 21.416 1.00 75.44 197 GLU A CA 1
ATOM 1548 C C . GLU A 1 197 ? -6.574 -8.247 21.704 1.00 75.44 197 GLU A C 1
ATOM 1550 O O . GLU A 1 197 ? -7.063 -8.001 22.830 1.00 75.44 197 GLU A O 1
#

Secondary structure (DSSP, 8-state):
-----TT----EE-SSEEEETTEEEE-S-----------SSSS--HHHHTT---B-GGG-BHHHHHTS----TT--TT-TT-----SSSSB--S-HHHHHHHHHHHHHHHHHHHHTT-SSGGG------HHHHHHHHHHHHTTGGGGGGGGGSPS-GGGTTTHHHHT--S-HHHHHHHHTTSPBTTHHHHHHHHTT-

Foldseek 3Di:
DDDDQVPPPWPDDDPAWTAGPNDTDGHPDDDDPPDDDDCQQDLDWPCVVVVHWAAFPPRHTPSVCSNFLQDDQAAEARHKPGGHRRNFAAFDDPDVVLSCVLSVVLVVVVCVVQVVVDPDPVPGIDHDDSVRSVVSLVQQLVQLVLLVVVCVDQQDVSCPRVPVVVQPDPDPVSVSSRSSSHYRNPHDVVRSVVSVD

Organism: Cochliobolus sativus (strain ND90Pr / ATCC 201652) (NCBI:txid665912)

InterPro domains:
  IPR036188 FAD/NAD(P)-binding domain superfamily [G3DSA:3.50.50.60] (4-195)
  IPR050775 Baeyer-Villiger monooxygenase-like [PTHR43098] (2-196)

Radius of gyration: 21.14 Å; Cα contacts (8 Å, |Δi|>4): 232; chains: 1; bounding box: 51×36×60 Å